Protein AF-A0A932V324-F1 (afdb_monomer_lite)

Structure (mmCIF, N/CA/C/O backbone):
data_AF-A0A932V324-F1
#
_entry.id   AF-A0A932V324-F1
#
loop_
_atom_site.group_PDB
_atom_site.id
_atom_site.type_symbol
_atom_site.label_atom_id
_atom_site.label_alt_id
_atom_site.label_comp_id
_atom_site.label_asym_id
_atom_site.label_entity_id
_atom_site.label_seq_id
_atom_site.pdbx_PDB_ins_code
_atom_site.Cartn_x
_atom_site.Cartn_y
_atom_site.Cartn_z
_atom_site.occupancy
_atom_site.B_iso_or_equiv
_atom_site.auth_seq_id
_atom_site.auth_comp_id
_atom_site.auth_asym_id
_atom_site.auth_atom_id
_atom_site.pdbx_PDB_model_num
ATOM 1 N N . MET A 1 1 ? -30.439 -2.105 16.000 1.00 49.94 1 MET A N 1
ATOM 2 C CA . MET A 1 1 ? -30.239 -2.198 14.538 1.00 49.94 1 MET A CA 1
ATOM 3 C C . MET A 1 1 ? -28.817 -2.678 14.310 1.00 49.94 1 MET A C 1
ATOM 5 O O . MET A 1 1 ? -27.917 -2.091 14.890 1.00 49.94 1 MET A O 1
ATOM 9 N N . ALA A 1 2 ? -28.607 -3.775 13.581 1.00 58.50 2 ALA A N 1
ATOM 10 C CA . ALA A 1 2 ? -27.254 -4.225 13.258 1.00 58.50 2 ALA A CA 1
ATOM 11 C C . ALA A 1 2 ? -26.617 -3.197 12.309 1.00 58.50 2 ALA A C 1
ATOM 13 O O . ALA A 1 2 ? -27.209 -2.882 11.282 1.00 58.50 2 ALA A O 1
ATOM 14 N N . GLY A 1 3 ? -25.457 -2.637 12.666 1.00 78.69 3 GLY A N 1
ATOM 15 C CA . GLY A 1 3 ? -24.780 -1.631 11.838 1.00 78.69 3 GLY A CA 1
ATOM 16 C C . GLY A 1 3 ? -24.476 -2.157 10.429 1.00 78.69 3 GLY A C 1
ATOM 17 O O . GLY A 1 3 ? -24.085 -3.317 10.281 1.00 78.69 3 GLY A O 1
ATOM 18 N N . THR A 1 4 ? -24.667 -1.317 9.418 1.00 90.38 4 THR A N 1
ATOM 19 C CA . THR A 1 4 ? -24.477 -1.633 7.993 1.00 90.38 4 THR A CA 1
ATOM 20 C C . THR A 1 4 ? -22.995 -1.794 7.647 1.00 90.38 4 THR A C 1
ATOM 22 O O . THR A 1 4 ? -22.174 -0.997 8.103 1.00 90.38 4 THR A O 1
ATOM 25 N N . LEU A 1 5 ? -22.652 -2.807 6.840 1.00 94.31 5 LEU A N 1
ATOM 26 C CA . LEU A 1 5 ? -21.307 -2.951 6.275 1.00 94.31 5 LEU A CA 1
ATOM 27 C C . LEU A 1 5 ? -21.091 -1.861 5.223 1.00 94.31 5 LEU A C 1
ATOM 29 O O . LEU A 1 5 ? -21.862 -1.749 4.271 1.00 94.31 5 LEU A O 1
ATOM 33 N N . ILE A 1 6 ? -20.044 -1.066 5.396 1.00 94.31 6 ILE A N 1
ATOM 34 C CA . ILE A 1 6 ? -19.653 0.002 4.482 1.00 94.31 6 ILE A CA 1
ATOM 35 C C . ILE A 1 6 ? -18.555 -0.539 3.575 1.00 94.31 6 ILE A C 1
ATOM 37 O O . ILE A 1 6 ? -17.606 -1.142 4.066 1.00 94.31 6 ILE A O 1
ATOM 41 N N . ARG A 1 7 ? -18.676 -0.301 2.267 1.00 94.44 7 ARG A N 1
ATOM 42 C CA . ARG A 1 7 ? -17.627 -0.547 1.273 1.00 94.44 7 ARG A CA 1
ATOM 43 C C . ARG A 1 7 ? -17.159 0.794 0.721 1.00 94.44 7 ARG A C 1
ATOM 45 O O . ARG A 1 7 ? -17.983 1.560 0.232 1.00 94.44 7 ARG A O 1
ATOM 52 N N . CYS A 1 8 ? -15.857 1.042 0.756 1.00 94.44 8 CYS A N 1
ATOM 53 C CA . CYS A 1 8 ? -15.232 2.245 0.216 1.00 94.44 8 CYS A CA 1
ATOM 54 C C . CYS A 1 8 ? -14.215 1.864 -0.860 1.00 94.44 8 CYS A C 1
ATOM 56 O O . CYS A 1 8 ? -13.370 1.003 -0.616 1.00 94.44 8 CYS A O 1
ATOM 58 N N . ASP A 1 9 ? -14.280 2.502 -2.030 1.00 92.75 9 ASP A N 1
ATOM 59 C CA . ASP A 1 9 ? -13.209 2.428 -3.031 1.00 92.75 9 ASP A CA 1
ATOM 60 C C . ASP A 1 9 ? -12.113 3.414 -2.620 1.00 92.75 9 ASP A C 1
ATOM 62 O O . ASP A 1 9 ? -12.383 4.601 -2.431 1.00 92.75 9 ASP A O 1
ATOM 66 N N . ILE A 1 10 ? -10.900 2.904 -2.424 1.00 94.12 10 ILE A N 1
ATOM 67 C CA . ILE A 1 10 ? -9.715 3.696 -2.073 1.00 94.12 10 ILE A CA 1
ATOM 68 C C . ILE A 1 10 ? -8.679 3.676 -3.197 1.00 94.12 10 ILE A C 1
ATOM 70 O O . ILE A 1 10 ? -7.513 3.996 -2.978 1.00 94.12 10 ILE A O 1
ATOM 74 N N . SER A 1 11 ? -9.083 3.294 -4.404 1.00 91.19 11 SER A N 1
ATOM 75 C CA . SER A 1 11 ? -8.242 3.384 -5.593 1.00 91.19 11 SER A CA 1
ATOM 76 C C . SER A 1 11 ? -8.154 4.836 -6.054 1.00 91.19 11 SER A C 1
ATOM 78 O O . SER A 1 11 ? -9.111 5.605 -5.933 1.00 91.19 11 SER A O 1
ATOM 80 N N . LEU A 1 12 ? -7.030 5.223 -6.646 1.00 85.62 12 LEU A N 1
ATOM 81 C CA . LEU A 1 12 ? -6.959 6.476 -7.380 1.00 85.62 12 LEU A CA 1
ATOM 82 C C . LEU A 1 12 ? -7.950 6.424 -8.553 1.00 85.62 12 LEU A C 1
ATOM 84 O O . LEU A 1 12 ? -7.903 5.483 -9.350 1.00 85.62 12 LEU A O 1
ATOM 88 N N . PRO A 1 13 ? -8.841 7.425 -8.690 1.00 71.44 13 PRO A N 1
ATOM 89 C CA . PRO A 1 13 ? -9.824 7.442 -9.767 1.00 71.44 13 PRO A CA 1
ATOM 90 C C . PRO A 1 13 ? -9.147 7.565 -11.133 1.00 71.44 13 PRO A C 1
ATOM 92 O O . PRO A 1 13 ? -9.576 6.918 -12.080 1.00 71.44 13 PRO A O 1
ATOM 95 N N . ASN A 1 14 ? -8.074 8.359 -11.208 1.00 64.12 14 ASN A N 1
ATOM 96 C CA . ASN A 1 14 ? -7.212 8.536 -12.369 1.00 64.12 14 ASN A CA 1
ATOM 97 C C . ASN A 1 14 ? -5.814 8.900 -11.849 1.00 64.12 14 ASN A C 1
ATOM 99 O O . ASN A 1 14 ? -5.660 9.968 -11.266 1.00 64.12 14 ASN A O 1
ATOM 103 N N . TYR A 1 15 ? -4.803 8.054 -12.039 1.00 51.50 15 TYR A N 1
ATOM 104 C CA . TYR A 1 15 ? -3.406 8.516 -11.932 1.00 51.50 15 TYR A CA 1
ATOM 105 C C . TYR A 1 15 ? -2.875 8.940 -13.312 1.00 51.50 15 TYR A C 1
ATOM 107 O O . TYR A 1 15 ? -2.087 9.868 -13.425 1.00 51.50 15 TYR A O 1
ATOM 115 N N . PHE A 1 16 ? -3.441 8.363 -14.378 1.00 49.69 16 PHE A N 1
ATOM 116 C CA . PHE A 1 16 ? -3.455 8.896 -15.738 1.00 49.69 16 PHE A CA 1
ATOM 117 C C . PHE A 1 16 ? -4.810 8.566 -16.373 1.00 49.69 16 PHE A C 1
ATOM 119 O O . PHE A 1 16 ? -5.283 7.435 -16.257 1.00 49.69 16 PHE A O 1
ATOM 126 N N . SER A 1 17 ? -5.443 9.521 -17.059 1.00 34.66 17 SER A N 1
ATOM 127 C CA . SER A 1 17 ? -6.593 9.212 -17.910 1.00 34.66 17 SER A CA 1
ATOM 128 C C . SER A 1 17 ? -6.095 8.565 -19.206 1.00 34.66 17 SER A C 1
ATOM 130 O O . SER A 1 17 ? -5.434 9.179 -20.052 1.00 34.66 17 SER A O 1
ATOM 132 N N . TYR A 1 18 ? -6.394 7.281 -19.362 1.00 42.72 18 TYR A N 1
ATOM 133 C CA . TYR A 1 18 ? -6.276 6.596 -20.639 1.00 42.72 18 TYR A CA 1
ATOM 134 C C . TYR A 1 18 ? -7.688 6.274 -21.115 1.00 42.72 18 TYR A C 1
ATOM 136 O O . TYR A 1 18 ? -8.459 5.656 -20.385 1.00 42.72 18 TYR A O 1
ATOM 144 N N . GLU A 1 19 ? -8.039 6.686 -22.332 1.00 34.75 19 GLU A N 1
ATOM 145 C CA . GLU A 1 19 ? -9.197 6.087 -22.994 1.00 34.75 19 GLU A CA 1
ATOM 146 C C . GLU A 1 19 ? -8.931 4.584 -23.198 1.00 34.75 19 GLU A C 1
ATOM 148 O O . GLU A 1 19 ? -7.773 4.211 -23.432 1.00 34.75 19 GLU A O 1
ATOM 153 N N . PRO A 1 20 ? -9.958 3.716 -23.103 1.00 39.91 20 PRO A N 1
ATOM 154 C CA . PRO A 1 20 ? -9.809 2.287 -23.349 1.00 39.91 20 PRO A CA 1
ATOM 155 C C . PRO A 1 20 ? -9.136 2.048 -24.702 1.00 39.91 20 PRO A C 1
ATOM 157 O O . PRO A 1 20 ? -9.656 2.442 -25.744 1.00 39.91 20 PRO A O 1
ATOM 16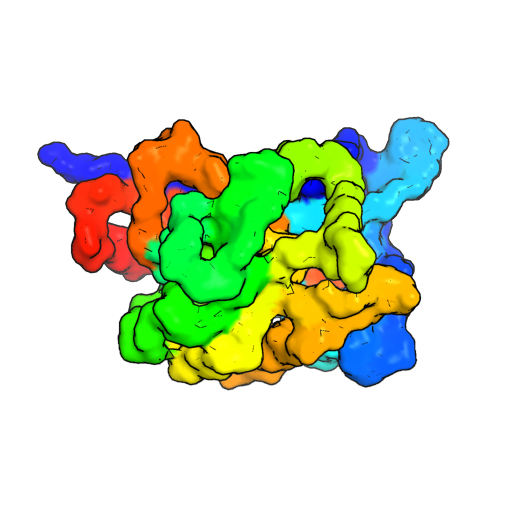0 N N . ALA A 1 21 ? -7.971 1.409 -24.690 1.00 44.28 21 ALA A N 1
ATOM 161 C CA . ALA A 1 21 ? -7.265 1.040 -25.904 1.00 44.28 21 ALA A CA 1
ATOM 162 C C . ALA A 1 21 ? -7.636 -0.408 -26.273 1.00 44.28 21 ALA A C 1
ATOM 164 O O . ALA A 1 21 ? -7.375 -1.315 -25.475 1.00 44.28 21 ALA A O 1
ATOM 165 N N . PRO A 1 22 ? -8.272 -0.662 -27.430 1.00 39.88 22 PRO A N 1
ATOM 166 C CA . PRO A 1 22 ? -8.495 -2.023 -27.899 1.00 39.88 22 PRO A CA 1
ATOM 167 C C . PRO A 1 22 ? -7.140 -2.676 -28.225 1.00 39.88 22 PRO A C 1
ATOM 169 O O . PRO A 1 22 ? -6.317 -2.084 -28.918 1.00 39.88 22 PRO A O 1
ATOM 172 N N . ALA A 1 23 ? -6.938 -3.900 -27.727 1.00 48.69 23 ALA A N 1
ATOM 173 C CA . ALA A 1 23 ? -5.690 -4.677 -27.753 1.00 48.69 23 ALA A CA 1
ATOM 174 C C . ALA A 1 23 ? -4.573 -4.149 -26.829 1.00 48.69 23 ALA A C 1
ATOM 176 O O . ALA A 1 23 ? -4.185 -2.981 -26.881 1.00 48.69 23 ALA A O 1
ATOM 177 N N . VAL A 1 24 ? -4.070 -5.048 -25.973 1.00 50.66 24 VAL A N 1
ATOM 178 C CA . VAL A 1 24 ? -3.037 -4.781 -24.968 1.00 50.66 24 VAL A CA 1
ATOM 179 C C . VAL A 1 24 ? -1.879 -5.766 -25.149 1.00 50.66 24 VAL A C 1
ATOM 181 O O . VAL A 1 24 ? -2.030 -6.945 -24.832 1.00 50.66 24 VAL A O 1
ATOM 184 N N . ASP A 1 25 ? -0.736 -5.277 -25.632 1.00 53.75 25 ASP A N 1
ATOM 185 C CA . ASP A 1 25 ? 0.513 -6.043 -25.795 1.00 53.75 25 ASP A CA 1
ATOM 186 C C . ASP A 1 25 ? 1.459 -5.815 -24.605 1.00 53.75 25 ASP A C 1
ATOM 188 O O . ASP A 1 25 ? 1.575 -4.694 -24.135 1.00 53.75 25 ASP A O 1
ATOM 192 N N . THR A 1 26 ? 2.224 -6.811 -24.146 1.00 48.53 26 THR A N 1
ATOM 193 C CA . THR A 1 26 ? 3.234 -6.617 -23.076 1.00 48.53 26 THR A CA 1
ATOM 194 C C . THR A 1 26 ? 4.661 -6.552 -23.628 1.00 48.53 26 THR A C 1
ATOM 196 O O . THR A 1 26 ? 5.072 -7.471 -24.343 1.00 48.53 26 THR A O 1
ATOM 199 N N . ARG A 1 27 ? 5.467 -5.538 -23.269 1.00 54.72 27 ARG A N 1
ATOM 200 C CA . ARG A 1 27 ? 6.909 -5.453 -23.612 1.00 54.72 27 ARG A CA 1
ATOM 201 C C . ARG A 1 27 ? 7.734 -4.838 -22.469 1.00 54.72 27 ARG A C 1
ATOM 203 O O . ARG A 1 27 ? 7.209 -4.002 -21.744 1.00 54.72 27 ARG A O 1
ATOM 210 N N . PRO A 1 28 ? 9.027 -5.177 -22.306 1.00 52.94 28 PRO A N 1
ATOM 211 C CA . PRO A 1 28 ? 9.897 -4.494 -21.342 1.00 52.94 28 PRO A CA 1
ATOM 212 C C . PRO A 1 28 ? 9.965 -2.977 -21.610 1.00 52.94 28 PRO A C 1
ATOM 214 O O . PRO A 1 28 ? 10.258 -2.569 -22.732 1.00 52.94 28 PRO A O 1
ATOM 217 N N . MET A 1 29 ? 9.699 -2.152 -20.593 1.00 56.72 29 MET A N 1
ATOM 218 C CA . MET A 1 29 ? 9.831 -0.686 -20.638 1.00 56.72 29 MET A CA 1
ATOM 219 C C . MET A 1 29 ? 11.133 -0.212 -19.995 1.00 56.72 29 MET A C 1
ATOM 221 O O . MET A 1 29 ? 11.823 0.631 -20.566 1.00 56.72 29 MET A O 1
ATOM 225 N N . ILE A 1 30 ? 11.494 -0.777 -18.839 1.00 59.94 30 ILE A N 1
ATOM 226 C CA . ILE A 1 30 ? 12.794 -0.554 -18.200 1.00 59.94 30 ILE A CA 1
ATOM 227 C C . ILE A 1 30 ? 13.501 -1.906 -18.100 1.00 59.94 30 ILE A C 1
ATOM 229 O O . ILE A 1 30 ? 13.057 -2.767 -17.335 1.00 59.94 30 ILE A O 1
ATOM 233 N N . PRO A 1 31 ? 14.565 -2.142 -18.894 1.00 58.12 31 PRO A N 1
ATOM 234 C CA . PRO A 1 31 ? 15.316 -3.383 -18.809 1.00 58.12 31 PRO A CA 1
ATOM 235 C C . PRO A 1 31 ? 16.083 -3.432 -17.487 1.00 58.12 31 PRO A C 1
ATOM 237 O O . PRO A 1 31 ? 16.657 -2.429 -17.061 1.00 58.12 31 PRO A O 1
ATOM 240 N N . ARG A 1 32 ? 16.147 -4.617 -16.873 1.00 61.97 32 ARG A N 1
ATOM 241 C CA . ARG A 1 32 ? 16.964 -4.860 -15.683 1.00 61.97 32 ARG A CA 1
ATOM 242 C C . ARG A 1 32 ? 18.435 -4.720 -16.074 1.00 61.97 32 ARG A C 1
ATOM 244 O O . ARG A 1 32 ? 18.972 -5.5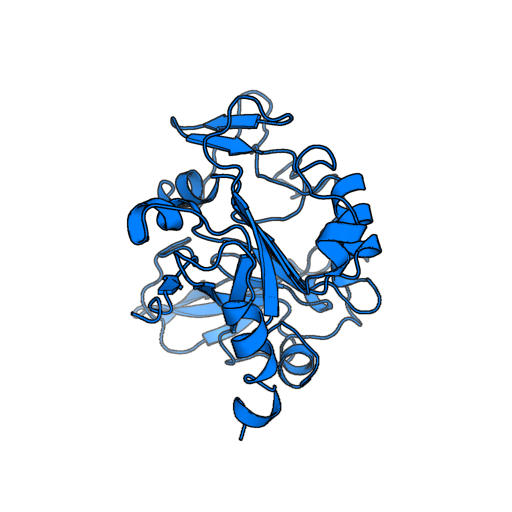64 -16.784 1.00 61.97 32 ARG A O 1
ATOM 251 N N . ARG A 1 33 ? 19.069 -3.618 -15.670 1.00 62.59 33 ARG A N 1
ATOM 252 C CA . ARG A 1 33 ? 20.484 -3.343 -15.986 1.00 62.59 33 ARG A CA 1
ATOM 253 C C . ARG A 1 33 ? 21.449 -3.918 -14.949 1.00 62.59 33 ARG A C 1
ATOM 255 O O . ARG A 1 33 ? 22.612 -4.132 -15.264 1.00 62.59 33 ARG A O 1
ATOM 262 N N . GLU A 1 34 ? 20.962 -4.176 -13.738 1.00 69.12 34 GLU A N 1
ATOM 263 C CA . GLU A 1 34 ? 21.748 -4.614 -12.581 1.00 69.12 34 GLU A CA 1
ATOM 264 C C . GLU A 1 34 ? 20.949 -5.622 -11.744 1.00 69.12 34 GLU A C 1
ATOM 266 O O . GLU A 1 34 ? 19.723 -5.679 -11.841 1.00 69.12 34 GLU A O 1
ATOM 271 N N . GLN A 1 35 ? 21.623 -6.390 -10.880 1.00 55.91 35 GLN A N 1
ATOM 272 C CA . GLN A 1 35 ? 20.995 -7.439 -10.061 1.00 55.91 35 GLN A CA 1
ATOM 273 C C . GLN A 1 35 ? 19.834 -6.916 -9.192 1.00 55.91 35 GLN A C 1
ATOM 275 O O . GLN A 1 35 ? 18.848 -7.623 -8.996 1.00 55.91 35 GLN A O 1
ATOM 280 N N . ARG A 1 36 ? 19.937 -5.664 -8.722 1.00 57.66 36 ARG A N 1
ATOM 281 C CA . ARG A 1 36 ? 18.915 -4.954 -7.929 1.00 57.66 36 ARG A CA 1
ATOM 282 C C . ARG A 1 36 ? 18.197 -3.844 -8.707 1.00 57.66 36 ARG A C 1
ATOM 284 O O . ARG A 1 36 ? 17.507 -3.024 -8.113 1.00 57.66 36 ARG A O 1
ATOM 291 N N . GLY A 1 37 ? 18.395 -3.776 -10.023 1.00 57.50 37 GLY A N 1
ATOM 292 C CA . GLY A 1 37 ? 17.773 -2.749 -10.851 1.00 57.50 37 GLY A CA 1
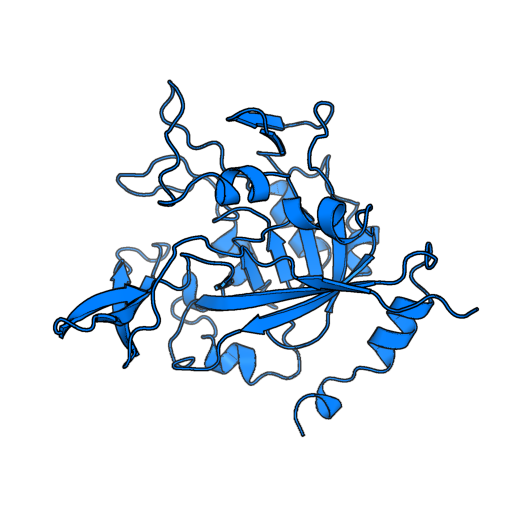ATOM 293 C C . GLY A 1 37 ? 16.266 -2.965 -10.982 1.00 57.50 37 GLY A C 1
ATOM 294 O O . GLY A 1 37 ? 15.816 -4.104 -11.117 1.00 57.50 37 GLY A O 1
ATOM 295 N N . LEU A 1 38 ? 15.515 -1.861 -10.997 1.00 57.34 38 LEU A N 1
ATOM 296 C CA . LEU A 1 38 ? 14.086 -1.847 -11.307 1.00 57.34 38 LEU A CA 1
ATOM 297 C C . LEU A 1 38 ? 13.833 -2.544 -12.652 1.00 57.34 38 LEU A C 1
ATOM 299 O O . LEU A 1 38 ? 14.497 -2.247 -13.651 1.00 57.34 38 LEU A O 1
ATOM 303 N N . PHE A 1 39 ? 12.860 -3.450 -12.677 1.00 59.62 39 PHE A N 1
ATOM 304 C CA . PHE A 1 39 ? 12.366 -4.075 -13.895 1.00 59.62 39 PHE A CA 1
ATOM 305 C C . PHE A 1 39 ? 10.891 -3.725 -14.065 1.00 59.62 39 PHE A C 1
ATOM 307 O O . PHE A 1 39 ? 10.097 -3.955 -13.161 1.00 59.62 39 PHE A O 1
ATOM 314 N N . MET A 1 40 ? 10.533 -3.164 -15.221 1.00 63.03 40 MET A N 1
ATOM 315 C CA . MET A 1 40 ? 9.139 -2.868 -15.562 1.00 63.03 40 MET A CA 1
ATOM 316 C C . MET A 1 40 ? 8.842 -3.337 -16.979 1.00 63.03 40 MET A C 1
ATOM 318 O O . MET A 1 40 ? 9.519 -2.931 -17.933 1.00 63.03 40 MET A O 1
ATOM 322 N N . ARG A 1 41 ? 7.803 -4.150 -17.135 1.00 60.97 41 ARG A N 1
ATOM 323 C CA . ARG A 1 41 ? 7.127 -4.446 -18.391 1.00 60.97 41 ARG A CA 1
ATOM 324 C C . ARG A 1 41 ? 5.942 -3.494 -18.509 1.00 60.97 41 ARG A C 1
ATOM 326 O O . ARG A 1 41 ? 5.079 -3.389 -17.650 1.00 60.97 41 ARG A O 1
ATOM 333 N N . GLY A 1 42 ? 5.912 -2.765 -19.612 1.00 58.56 42 GLY A N 1
ATOM 334 C CA . GLY A 1 42 ? 4.731 -2.014 -19.994 1.00 58.56 42 GLY A CA 1
ATOM 335 C C . GLY A 1 42 ? 3.740 -2.932 -20.665 1.00 58.56 42 GLY A C 1
ATOM 336 O O . GLY A 1 42 ? 4.109 -3.729 -21.532 1.00 58.56 42 GLY A O 1
ATOM 337 N N . GLU A 1 43 ? 2.473 -2.759 -20.335 1.00 63.78 43 GLU A N 1
ATOM 338 C CA . GLU A 1 43 ? 1.435 -3.050 -21.300 1.00 63.78 43 GLU A CA 1
ATOM 339 C C . GLU A 1 43 ? 1.410 -1.930 -22.356 1.00 63.78 43 GLU A C 1
ATOM 341 O O . GLU A 1 43 ? 1.880 -0.823 -22.116 1.00 63.78 43 GLU A O 1
ATOM 346 N N . PHE A 1 44 ? 0.908 -2.190 -23.553 1.00 64.12 44 PHE A N 1
ATOM 347 C CA . PHE A 1 44 ? 0.795 -1.223 -24.635 1.00 64.12 44 PHE A CA 1
ATOM 348 C C . PHE A 1 44 ? -0.609 -1.318 -25.197 1.00 64.12 44 PHE A C 1
ATOM 350 O O . PHE A 1 44 ? -0.974 -2.325 -25.794 1.00 64.12 44 PHE A O 1
ATOM 357 N N . GLY A 1 45 ? -1.385 -0.258 -25.013 1.00 62.56 45 GLY A N 1
ATOM 358 C CA . GLY A 1 45 ? -2.653 -0.088 -25.700 1.00 62.56 45 GLY A CA 1
ATOM 359 C C . GLY A 1 45 ? -2.441 0.422 -27.124 1.00 62.56 45 GLY A C 1
ATOM 360 O O . GLY A 1 45 ? -1.518 1.202 -27.370 1.00 62.56 45 GLY A O 1
ATOM 361 N N . THR A 1 46 ? -3.315 0.055 -28.056 1.00 64.31 46 THR A N 1
ATOM 362 C CA . THR A 1 46 ? -3.365 0.698 -29.379 1.00 64.31 46 THR A CA 1
ATOM 363 C C . THR A 1 46 ? -4.407 1.818 -29.382 1.00 64.31 46 THR A C 1
ATOM 365 O O . THR A 1 46 ? -5.577 1.594 -29.079 1.00 64.31 46 THR A O 1
ATOM 368 N N . LYS A 1 47 ? -3.997 3.053 -29.693 1.00 66.81 47 LYS A N 1
ATOM 369 C CA . LYS A 1 47 ? -4.922 4.187 -29.874 1.00 66.81 47 LYS A CA 1
ATOM 370 C C . LYS A 1 47 ? -5.798 3.985 -31.125 1.00 66.81 47 LYS A C 1
ATOM 372 O O . LYS A 1 47 ? -5.388 3.250 -32.022 1.00 66.81 47 LYS A O 1
ATOM 377 N N . PRO A 1 48 ? -6.936 4.700 -31.269 1.00 69.00 48 PRO A N 1
ATOM 378 C CA . PRO A 1 48 ? -7.752 4.653 -32.491 1.00 69.00 48 PRO A CA 1
ATOM 379 C C . PRO A 1 48 ? -6.984 4.981 -33.784 1.00 69.00 48 PRO A C 1
ATOM 381 O O . PRO A 1 48 ? -7.358 4.526 -34.857 1.00 69.00 48 PRO A O 1
ATOM 384 N N . ASP A 1 49 ? -5.893 5.746 -33.682 1.00 78.19 49 ASP A N 1
ATOM 385 C CA . ASP A 1 49 ? -5.001 6.095 -34.796 1.00 78.19 49 ASP A CA 1
ATOM 386 C C . ASP A 1 49 ? -3.904 5.045 -35.082 1.00 78.19 49 ASP A C 1
ATOM 388 O O . ASP A 1 49 ? -2.994 5.299 -35.870 1.00 78.19 49 ASP A O 1
ATOM 392 N N . GLY A 1 50 ? -3.957 3.879 -34.430 1.00 75.88 50 GLY A N 1
ATOM 393 C CA . GLY A 1 50 ? -2.999 2.784 -34.594 1.00 75.88 50 GLY A CA 1
ATOM 394 C C . GLY A 1 50 ? -1.671 2.976 -33.855 1.00 75.88 50 GLY A C 1
ATOM 395 O O . GLY A 1 50 ? -0.838 2.069 -33.858 1.00 75.88 50 GLY A O 1
ATOM 396 N N . ARG A 1 51 ? -1.435 4.120 -33.195 1.00 74.69 51 ARG A N 1
ATOM 397 C CA . ARG A 1 51 ? -0.208 4.320 -32.411 1.00 74.69 51 ARG A CA 1
ATOM 398 C C . ARG A 1 51 ? -0.261 3.516 -31.116 1.00 74.69 51 ARG A C 1
ATOM 400 O O . ARG A 1 51 ? -1.235 3.589 -30.366 1.00 74.69 51 ARG A O 1
ATOM 407 N N . MET A 1 52 ? 0.833 2.823 -30.809 1.00 68.81 52 MET A N 1
ATOM 408 C CA . MET A 1 52 ? 1.017 2.182 -29.507 1.00 68.81 52 MET A CA 1
ATOM 409 C C . MET A 1 52 ? 1.176 3.235 -28.406 1.00 68.81 52 MET A C 1
ATOM 411 O O . MET A 1 52 ? 1.825 4.269 -28.593 1.00 68.81 52 MET A O 1
ATOM 415 N N . ARG A 1 53 ? 0.609 2.957 -27.236 1.00 66.44 53 ARG A N 1
ATOM 416 C CA . ARG A 1 53 ? 0.717 3.782 -26.036 1.00 66.44 53 ARG A CA 1
ATOM 417 C C . ARG A 1 53 ? 1.061 2.894 -24.844 1.00 66.44 53 ARG A C 1
ATOM 419 O O . ARG A 1 53 ? 0.280 1.992 -24.559 1.00 66.44 53 ARG A O 1
ATOM 426 N N . PRO A 1 54 ? 2.166 3.152 -24.131 1.00 66.69 54 PRO A N 1
ATOM 427 C CA . PRO A 1 54 ? 2.476 2.409 -22.922 1.00 66.69 54 PRO A CA 1
ATOM 428 C C . PRO A 1 54 ? 1.399 2.642 -21.855 1.00 66.69 54 PRO A C 1
ATOM 430 O O . PRO A 1 54 ? 0.956 3.767 -21.619 1.00 66.69 54 PRO A O 1
ATOM 433 N N . VAL A 1 55 ? 1.004 1.549 -21.226 1.00 70.69 55 VAL A N 1
ATOM 434 C CA . VAL A 1 55 ? 0.106 1.387 -20.092 1.00 70.69 55 VAL A CA 1
ATOM 435 C C . VAL A 1 55 ? 0.951 0.654 -19.043 1.00 70.69 55 VAL A C 1
ATOM 437 O O . VAL A 1 55 ? 1.032 -0.567 -19.007 1.00 70.69 55 VAL A O 1
ATOM 440 N N . GLY A 1 56 ? 1.731 1.409 -18.271 1.00 74.44 56 GLY A N 1
ATOM 441 C CA . GLY A 1 56 ? 2.532 0.834 -17.188 1.00 74.44 56 GLY A CA 1
ATOM 442 C C . GLY A 1 56 ? 1.647 0.542 -15.980 1.00 74.44 56 GLY A C 1
ATOM 443 O O . GLY A 1 56 ? 0.921 1.439 -15.556 1.00 74.44 56 GLY A O 1
ATOM 444 N N . ALA A 1 57 ? 1.722 -0.663 -15.409 1.00 78.69 57 ALA A N 1
ATOM 445 C CA . ALA A 1 57 ? 0.957 -1.027 -14.211 1.00 78.69 57 ALA A CA 1
ATOM 446 C C . ALA A 1 57 ? 1.182 -0.032 -13.057 1.00 78.69 57 ALA A C 1
ATOM 448 O O . ALA A 1 57 ? 0.221 0.422 -12.440 1.00 78.69 57 ALA A O 1
ATOM 449 N N . HIS A 1 58 ? 2.429 0.416 -12.885 1.00 85.50 58 HIS A N 1
ATOM 450 C CA . HIS A 1 58 ? 2.858 1.383 -11.867 1.00 85.50 58 HIS A CA 1
ATOM 451 C C . HIS A 1 58 ? 2.292 2.805 -12.029 1.00 85.50 58 HIS A C 1
ATOM 453 O O . HIS A 1 58 ? 2.553 3.695 -11.225 1.00 85.50 58 HIS A O 1
ATOM 459 N N . ASN A 1 59 ? 1.494 3.035 -13.075 1.00 79.19 59 ASN A N 1
ATOM 460 C CA . ASN A 1 59 ? 0.843 4.308 -13.354 1.00 79.19 59 ASN A CA 1
ATOM 461 C C . ASN A 1 59 ? -0.612 4.356 -12.855 1.00 79.19 59 ASN A C 1
ATOM 463 O O . ASN A 1 59 ? -1.391 5.157 -13.369 1.00 79.19 59 ASN A O 1
ATOM 467 N N . THR A 1 60 ? -1.032 3.503 -11.923 1.00 84.69 60 THR A N 1
ATOM 468 C CA . THR A 1 60 ? -2.340 3.597 -11.243 1.00 84.69 60 THR A CA 1
ATOM 469 C C . THR A 1 60 ? -2.242 3.047 -9.825 1.00 84.69 60 THR A C 1
ATOM 471 O O . THR A 1 60 ? -1.158 2.696 -9.376 1.00 84.69 60 THR A O 1
ATOM 474 N N . THR A 1 61 ? -3.375 2.890 -9.133 1.00 92.12 61 THR A N 1
ATOM 475 C CA . THR A 1 61 ? -3.443 1.893 -8.060 1.00 92.12 61 THR A CA 1
ATOM 476 C C . THR A 1 61 ? -3.022 0.539 -8.614 1.00 92.12 61 THR A C 1
ATOM 478 O O . THR A 1 61 ? -3.582 0.091 -9.622 1.00 92.12 61 THR A O 1
ATOM 481 N N . HIS A 1 62 ? -2.021 -0.086 -8.012 1.00 94.19 62 HIS A N 1
ATOM 482 C CA . HIS A 1 62 ? -1.448 -1.320 -8.531 1.00 94.19 62 HIS A CA 1
ATOM 483 C C . HIS A 1 62 ? -0.901 -2.201 -7.415 1.00 94.19 62 HIS A C 1
ATOM 485 O O . HIS A 1 62 ? -0.705 -1.736 -6.298 1.00 94.19 62 HIS A O 1
ATOM 491 N N . LEU A 1 63 ? -0.733 -3.483 -7.728 1.00 96.00 63 LEU A N 1
ATOM 492 C CA . LEU A 1 63 ? -0.168 -4.499 -6.849 1.00 96.00 63 LEU A CA 1
ATOM 493 C C . LEU A 1 63 ? 1.181 -4.932 -7.415 1.00 96.00 63 LEU A C 1
ATOM 495 O O . LEU A 1 63 ? 1.211 -5.442 -8.537 1.00 96.00 63 LEU A O 1
ATOM 499 N N . ASP A 1 64 ? 2.237 -4.798 -6.626 1.00 96.25 64 ASP A N 1
ATOM 500 C CA . ASP A 1 64 ? 3.566 -5.318 -6.922 1.00 96.25 64 ASP A CA 1
ATOM 501 C C . ASP A 1 64 ? 3.760 -6.703 -6.322 1.00 96.25 64 ASP A C 1
ATOM 503 O O . ASP A 1 64 ? 3.337 -7.004 -5.197 1.00 96.25 64 ASP A O 1
ATOM 507 N N . VAL A 1 65 ? 4.448 -7.549 -7.083 1.00 96.06 65 VAL A N 1
ATOM 508 C CA . VAL A 1 65 ? 4.764 -8.929 -6.704 1.00 96.06 65 VAL A CA 1
ATOM 509 C C . VAL A 1 65 ? 6.273 -9.164 -6.716 1.00 96.06 65 VAL A C 1
ATOM 511 O O . VAL A 1 65 ? 7.013 -8.357 -7.277 1.00 96.06 65 VAL A O 1
ATOM 514 N N . PRO A 1 66 ? 6.778 -10.262 -6.118 1.00 96.12 66 PRO A N 1
ATOM 515 C CA . PRO A 1 66 ? 8.216 -10.491 -6.003 1.00 96.12 66 PRO A CA 1
ATOM 516 C C . PRO A 1 66 ? 9.011 -10.369 -7.302 1.00 96.12 66 PRO A C 1
ATOM 518 O O . PRO A 1 66 ? 10.130 -9.851 -7.277 1.00 96.12 66 PRO A O 1
ATOM 521 N N . PHE A 1 67 ? 8.426 -10.764 -8.436 1.00 93.25 67 PHE A N 1
ATOM 522 C CA . PHE A 1 67 ? 9.053 -10.632 -9.752 1.00 93.25 67 PHE A CA 1
ATOM 523 C C . PHE A 1 67 ? 9.469 -9.188 -10.118 1.00 93.25 67 PHE A C 1
ATOM 525 O O . PHE A 1 67 ? 10.409 -8.992 -10.892 1.00 93.25 67 PHE A O 1
ATOM 532 N N . HIS A 1 68 ? 8.851 -8.173 -9.501 1.00 88.06 68 HIS A N 1
ATOM 533 C CA . HIS A 1 68 ? 9.177 -6.751 -9.680 1.00 88.06 68 HIS A CA 1
ATOM 534 C C . HIS A 1 68 ? 10.641 -6.422 -9.407 1.00 88.06 68 HIS A C 1
ATOM 536 O O . HIS A 1 68 ? 11.291 -5.742 -10.203 1.00 88.06 68 HIS A O 1
ATOM 542 N N . PHE A 1 69 ? 11.207 -7.005 -8.351 1.00 84.25 69 PHE A N 1
ATOM 543 C CA . PHE A 1 69 ? 12.600 -6.774 -7.967 1.00 84.25 69 PHE A CA 1
ATOM 544 C C . PHE A 1 69 ? 13.451 -8.038 -7.946 1.00 84.25 69 PHE A C 1
ATOM 546 O O . PHE A 1 69 ? 14.677 -7.943 -8.003 1.00 84.25 69 PHE A O 1
ATOM 553 N N . LEU A 1 70 ? 12.852 -9.227 -7.978 1.00 88.38 70 LEU A N 1
ATOM 554 C CA . LEU A 1 70 ? 13.564 -10.500 -7.921 1.00 88.38 70 LEU A CA 1
ATOM 555 C C . LEU A 1 70 ? 13.275 -11.312 -9.176 1.00 88.38 70 LEU A C 1
ATOM 557 O O . LEU A 1 70 ? 12.159 -11.762 -9.371 1.00 88.38 70 LEU A O 1
ATOM 561 N N . GLU A 1 71 ? 14.282 -11.554 -10.013 1.00 87.44 71 GLU A N 1
ATOM 562 C CA . GLU A 1 71 ? 14.106 -12.312 -11.265 1.00 87.44 71 GLU A CA 1
ATOM 563 C C . GLU A 1 71 ? 13.534 -13.724 -11.042 1.00 87.44 71 GLU A C 1
ATOM 565 O O . GLU A 1 71 ? 12.783 -14.229 -11.866 1.00 87.44 71 GLU A O 1
ATOM 570 N N . GLN A 1 72 ? 13.856 -14.345 -9.906 1.00 91.94 72 GLN A N 1
ATOM 571 C CA . GLN A 1 72 ? 13.326 -15.653 -9.499 1.00 91.94 72 GLN A CA 1
ATOM 572 C C . GLN A 1 72 ? 12.087 -15.540 -8.591 1.00 91.94 72 GLN A C 1
ATOM 574 O O . GLN A 1 72 ? 11.622 -16.534 -8.036 1.00 91.94 72 GLN A O 1
ATOM 579 N N . GLY A 1 73 ? 11.600 -14.319 -8.365 1.00 94.19 73 GLY A N 1
ATOM 580 C CA . GLY A 1 73 ? 10.416 -14.046 -7.566 1.00 94.19 73 GLY A CA 1
ATOM 581 C C . GLY A 1 73 ? 9.144 -14.479 -8.286 1.00 94.19 73 GLY A C 1
ATOM 582 O O . GLY A 1 73 ? 9.097 -14.524 -9.512 1.00 94.19 73 GLY A O 1
ATOM 583 N N . ALA A 1 74 ? 8.104 -14.774 -7.505 1.00 95.12 74 ALA A N 1
ATOM 584 C CA . ALA A 1 74 ? 6.802 -15.114 -8.051 1.00 95.12 74 ALA A CA 1
ATOM 585 C C . ALA A 1 74 ? 6.228 -13.964 -8.895 1.00 95.12 74 ALA A C 1
ATOM 587 O O . ALA A 1 74 ? 6.179 -12.819 -8.429 1.00 95.12 74 ALA A O 1
ATOM 588 N N . ASP A 1 75 ? 5.790 -14.279 -10.112 1.00 94.25 75 ASP A N 1
ATOM 589 C CA . ASP A 1 75 ? 5.054 -13.354 -10.975 1.00 94.25 75 ASP A CA 1
ATOM 590 C C . ASP A 1 75 ? 3.576 -13.253 -10.568 1.00 94.25 75 ASP A C 1
ATOM 592 O O . ASP A 1 75 ? 3.098 -13.937 -9.656 1.00 94.25 75 ASP A O 1
ATOM 596 N N . MET A 1 76 ? 2.827 -12.383 -11.243 1.00 91.88 76 MET A N 1
ATOM 597 C CA . MET A 1 76 ? 1.429 -12.143 -10.907 1.00 91.88 76 MET A CA 1
ATOM 598 C C . MET A 1 76 ? 0.562 -13.397 -11.095 1.00 91.88 76 MET A C 1
ATOM 600 O O . MET A 1 76 ? -0.300 -13.667 -10.264 1.00 91.88 76 MET A O 1
ATOM 604 N N . ALA A 1 77 ? 0.795 -14.216 -12.125 1.00 90.50 77 ALA A N 1
ATOM 605 C CA . ALA A 1 77 ? 0.058 -15.469 -12.295 1.00 90.50 77 ALA A CA 1
ATOM 606 C C . ALA A 1 77 ? 0.312 -16.438 -11.130 1.00 90.50 77 ALA A C 1
ATOM 608 O O . ALA A 1 77 ? -0.624 -17.040 -10.608 1.00 90.50 77 ALA A O 1
ATOM 609 N N . GLN A 1 78 ? 1.560 -16.574 -10.688 1.00 94.31 78 GLN A N 1
ATOM 610 C CA . GLN A 1 78 ? 1.924 -17.419 -9.554 1.00 94.31 78 GLN A CA 1
ATOM 611 C C . GLN A 1 78 ? 1.363 -16.887 -8.236 1.00 94.31 78 GLN A C 1
ATOM 613 O O . GLN A 1 78 ? 0.936 -17.683 -7.402 1.00 94.31 78 GLN A O 1
ATOM 618 N N . VAL A 1 79 ? 1.331 -15.566 -8.042 1.00 94.06 79 VAL A N 1
ATOM 619 C CA . VAL A 1 79 ? 0.711 -14.951 -6.863 1.00 94.06 79 VAL A CA 1
ATOM 620 C C . VAL A 1 79 ? -0.799 -15.192 -6.860 1.00 94.06 79 VAL A C 1
ATOM 622 O O . VAL A 1 79 ? -1.308 -15.705 -5.874 1.00 94.06 79 VAL A O 1
ATOM 625 N N . LEU A 1 80 ? -1.509 -14.909 -7.954 1.00 89.06 80 LEU A N 1
ATOM 626 C CA . LEU A 1 80 ? -2.978 -15.002 -8.023 1.00 89.06 80 LEU A CA 1
ATOM 627 C C . LEU A 1 80 ? -3.536 -16.428 -8.100 1.00 89.06 80 LEU A C 1
ATOM 629 O O . LEU A 1 80 ? -4.736 -16.626 -7.941 1.00 89.06 80 LEU A O 1
ATOM 633 N N . ASN A 1 81 ? -2.695 -17.424 -8.372 1.00 87.25 81 ASN A N 1
ATOM 634 C CA . ASN A 1 81 ? -3.096 -18.833 -8.354 1.00 87.25 81 ASN A CA 1
ATOM 635 C C . ASN A 1 81 ? -2.912 -19.485 -6.972 1.00 87.25 81 ASN A C 1
ATOM 637 O O . ASN A 1 81 ? -3.145 -20.684 -6.815 1.00 87.25 81 ASN A O 1
ATOM 641 N N . ARG A 1 82 ? -2.473 -18.725 -5.962 1.00 86.81 82 ARG A N 1
ATOM 642 C CA . ARG A 1 82 ? -2.246 -19.220 -4.604 1.00 86.81 82 ARG A CA 1
ATOM 643 C C . ARG A 1 82 ? -3.379 -18.818 -3.670 1.00 86.81 82 ARG A C 1
ATOM 645 O O . ARG A 1 82 ? -3.538 -17.649 -3.360 1.00 86.81 82 ARG A O 1
ATOM 652 N N . ALA A 1 83 ? -4.081 -19.791 -3.097 1.00 82.25 83 ALA A N 1
ATOM 653 C CA . ALA A 1 83 ? -5.153 -19.514 -2.135 1.00 82.25 83 ALA A CA 1
ATOM 654 C C . ALA A 1 83 ? -4.681 -18.782 -0.857 1.00 82.25 83 ALA A C 1
ATOM 656 O O . ALA A 1 83 ? -5.485 -18.166 -0.159 1.00 82.25 83 ALA A O 1
ATOM 657 N N . ASP A 1 84 ? -3.385 -18.857 -0.528 1.00 83.56 84 ASP A N 1
ATOM 658 C CA . ASP A 1 84 ? -2.813 -18.257 0.679 1.00 83.56 84 ASP A CA 1
ATOM 659 C C . ASP A 1 84 ? -2.345 -16.803 0.498 1.00 83.56 84 ASP A C 1
ATOM 661 O O . ASP A 1 84 ? -1.957 -16.172 1.484 1.00 83.56 84 ASP A O 1
ATOM 665 N N . THR A 1 85 ? -2.370 -16.253 -0.722 1.00 89.31 85 THR A N 1
ATOM 666 C CA . THR A 1 85 ? -1.919 -14.876 -0.964 1.00 89.31 85 THR A CA 1
ATOM 667 C C . THR A 1 85 ? -2.972 -13.845 -0.541 1.00 89.31 85 THR A C 1
ATOM 669 O O . THR A 1 85 ? -4.156 -14.104 -0.726 1.00 89.31 85 THR A O 1
ATOM 672 N N . PRO A 1 86 ? -2.596 -12.659 -0.024 1.00 91.31 86 PRO A N 1
ATOM 673 C CA . PRO A 1 86 ? -3.526 -11.536 0.134 1.00 91.31 86 PRO A CA 1
ATOM 674 C C . PRO A 1 86 ? -3.789 -10.769 -1.176 1.00 91.31 86 PRO A C 1
ATOM 676 O O . PRO A 1 86 ? -4.543 -9.802 -1.172 1.00 91.31 86 PRO A O 1
ATOM 679 N N . GLY A 1 87 ? -3.157 -11.156 -2.293 1.00 88.50 87 GLY A N 1
ATOM 680 C CA . GLY A 1 87 ? -3.217 -10.413 -3.559 1.00 88.50 87 GLY A CA 1
ATOM 681 C C . GLY A 1 87 ? -4.601 -10.349 -4.218 1.00 88.50 87 GLY A C 1
ATOM 682 O O . GLY A 1 87 ? -4.832 -9.469 -5.045 1.00 88.50 87 GLY A O 1
ATOM 683 N N . ASP A 1 88 ? -5.517 -11.254 -3.868 1.00 85.19 88 ASP A N 1
ATOM 684 C CA . ASP A 1 88 ? -6.851 -11.332 -4.472 1.00 85.19 88 ASP A CA 1
ATOM 685 C C . ASP A 1 88 ? -7.956 -11.840 -3.529 1.00 85.19 88 ASP A C 1
ATOM 687 O O . ASP A 1 88 ? -9.065 -12.147 -3.972 1.00 85.19 88 ASP A O 1
ATOM 691 N N . ARG A 1 89 ? -7.704 -11.891 -2.218 1.00 90.19 89 ARG A N 1
ATOM 692 C CA . ARG A 1 89 ? -8.729 -12.201 -1.210 1.00 90.19 89 ARG A CA 1
ATOM 693 C C . ARG A 1 89 ? -8.893 -11.067 -0.214 1.00 90.19 89 ARG A C 1
ATOM 695 O O . ARG A 1 89 ? -8.148 -10.091 -0.219 1.00 90.19 89 ARG A O 1
ATOM 702 N N . PHE A 1 90 ? -9.884 -11.215 0.656 1.00 93.62 90 PHE A N 1
ATOM 703 C CA . PHE A 1 90 ? -10.012 -10.333 1.803 1.00 93.62 90 PHE A CA 1
ATOM 704 C C . PHE A 1 90 ? -8.882 -10.607 2.792 1.00 93.62 90 PHE A C 1
ATOM 706 O O . PHE A 1 90 ? -8.614 -11.762 3.137 1.00 93.62 90 PHE A O 1
ATOM 713 N N . SER A 1 91 ? -8.247 -9.540 3.258 1.00 95.31 91 SER A N 1
ATOM 714 C CA . SER A 1 91 ? -7.279 -9.581 4.343 1.00 95.31 91 SER A CA 1
ATOM 715 C C . SER A 1 91 ? -7.716 -8.647 5.460 1.00 95.31 91 SER A C 1
ATOM 717 O O . SER A 1 91 ? -8.220 -7.542 5.228 1.00 95.31 91 SER A O 1
ATOM 719 N N . LEU A 1 92 ? -7.536 -9.086 6.704 1.00 97.06 92 LEU A N 1
ATOM 720 C CA . LEU A 1 92 ? -7.746 -8.208 7.843 1.00 97.06 92 LEU A CA 1
ATOM 721 C C . LEU A 1 92 ? -6.628 -7.165 7.890 1.00 97.06 92 LEU A C 1
ATOM 723 O O . LEU A 1 92 ? -5.448 -7.509 8.005 1.00 97.06 92 LEU A O 1
ATOM 727 N N . ALA A 1 93 ? -7.006 -5.893 7.816 1.00 97.88 93 ALA A N 1
ATOM 728 C CA . ALA A 1 93 ? -6.084 -4.787 7.653 1.00 97.88 93 ALA A CA 1
ATOM 729 C C . ALA A 1 93 ? -6.115 -3.820 8.836 1.00 97.88 93 ALA A C 1
ATOM 731 O O . ALA A 1 93 ? -7.181 -3.386 9.284 1.00 97.88 93 ALA A O 1
ATOM 732 N N . ARG A 1 94 ? -4.924 -3.415 9.286 1.00 98.12 94 ARG A N 1
ATOM 733 C CA . ARG A 1 94 ? -4.759 -2.228 10.121 1.00 98.12 94 ARG A CA 1
ATOM 734 C C . ARG A 1 94 ? -4.747 -1.005 9.218 1.00 98.12 94 ARG A C 1
ATOM 736 O O . ARG A 1 94 ? -3.944 -0.945 8.292 1.00 98.12 94 ARG A O 1
ATOM 743 N N . VAL A 1 95 ? -5.586 -0.018 9.511 1.00 97.44 95 VAL A N 1
ATOM 744 C CA . VAL A 1 95 ? -5.633 1.237 8.754 1.00 97.44 95 VAL A CA 1
ATOM 745 C C . VAL A 1 95 ? -5.006 2.351 9.591 1.00 97.44 95 VAL A C 1
ATOM 747 O O . VAL A 1 95 ? -5.417 2.612 10.725 1.00 97.44 95 VAL A O 1
ATOM 750 N N . LEU A 1 96 ? -3.983 2.997 9.036 1.00 97.06 96 LEU A N 1
ATOM 751 C CA . LEU A 1 96 ? -3.319 4.159 9.614 1.00 97.06 96 LEU A CA 1
ATOM 752 C C . LEU A 1 96 ? -3.695 5.403 8.826 1.00 97.06 96 LEU A C 1
ATOM 754 O O . LEU A 1 96 ? -3.240 5.607 7.704 1.00 97.06 96 LEU A O 1
ATOM 758 N N . TRP A 1 97 ? -4.517 6.240 9.444 1.00 95.62 97 TRP A N 1
ATOM 759 C CA . TRP A 1 97 ? -4.866 7.554 8.927 1.00 95.62 97 TRP A CA 1
ATOM 760 C C . TRP A 1 97 ? -3.903 8.602 9.487 1.00 95.62 97 TRP A C 1
ATOM 762 O O . TRP A 1 97 ? -3.959 8.940 10.672 1.00 95.62 97 TRP A O 1
ATOM 772 N N . LEU A 1 98 ? -2.997 9.084 8.638 1.00 95.69 98 LEU A N 1
ATOM 773 C CA . LEU A 1 98 ? -1.988 10.094 8.977 1.00 95.69 98 LEU A CA 1
ATOM 774 C C . LEU A 1 98 ? -2.251 11.438 8.273 1.00 95.69 98 LEU A C 1
ATOM 776 O O . LEU A 1 98 ? -1.581 12.426 8.568 1.00 95.69 98 LEU A O 1
ATOM 780 N N . ALA A 1 99 ? -3.220 11.478 7.356 1.00 93.56 99 ALA A N 1
ATOM 781 C CA . ALA A 1 99 ? -3.564 12.659 6.574 1.00 93.56 99 ALA A CA 1
ATOM 782 C C . ALA A 1 99 ? -3.923 13.866 7.454 1.00 93.56 99 ALA A C 1
ATOM 784 O O . ALA A 1 99 ? -4.701 13.747 8.402 1.00 93.56 99 ALA A O 1
ATOM 785 N N . GLY A 1 100 ? -3.376 15.039 7.114 1.00 91.19 100 GLY A N 1
ATOM 786 C CA . GLY A 1 100 ? -3.721 16.304 7.769 1.00 91.19 100 GLY A CA 1
ATOM 787 C C . GLY A 1 100 ? -3.238 16.445 9.217 1.00 91.19 100 GLY A C 1
ATOM 788 O O . GLY A 1 100 ? -3.772 17.283 9.939 1.00 91.19 100 GLY A O 1
ATOM 789 N N . ARG A 1 101 ? -2.253 15.648 9.649 1.00 93.31 101 ARG A N 1
ATOM 790 C CA . ARG A 1 101 ? -1.717 15.658 11.020 1.00 93.31 101 ARG A CA 1
ATOM 791 C C . ARG A 1 101 ? -0.342 16.343 11.094 1.00 93.31 101 ARG A C 1
ATOM 793 O O . ARG A 1 101 ? 0.674 15.656 10.980 1.00 93.31 101 ARG A O 1
ATOM 800 N N . PRO A 1 102 ? -0.275 17.682 11.241 1.00 94.44 102 PRO A N 1
ATOM 801 C CA . PRO A 1 102 ? 0.982 18.438 11.217 1.00 94.44 102 PRO A CA 1
ATOM 802 C C . PRO A 1 102 ? 1.905 18.159 12.409 1.00 94.44 102 PRO A C 1
ATOM 804 O O . PRO A 1 102 ? 3.075 18.524 12.375 1.00 94.44 102 PRO A O 1
ATOM 807 N N . GLU A 1 103 ? 1.389 17.545 13.471 1.00 96.00 103 GLU A N 1
ATOM 808 C CA . GLU A 1 103 ? 2.140 17.198 14.674 1.00 96.00 103 GLU A CA 1
ATOM 809 C C . GLU A 1 103 ? 2.982 15.923 14.534 1.00 96.00 103 GLU A C 1
ATOM 811 O O . GLU A 1 103 ? 3.790 15.627 15.415 1.00 96.00 103 GLU A O 1
ATOM 816 N N . LEU A 1 104 ? 2.776 15.140 13.470 1.00 95.50 104 LEU A N 1
ATOM 817 C CA . LEU A 1 104 ? 3.527 13.909 13.251 1.00 95.50 104 LEU A CA 1
ATOM 818 C C . LEU A 1 104 ? 4.970 14.209 12.806 1.00 95.50 104 LEU A C 1
ATOM 820 O O . LEU A 1 104 ? 5.224 15.200 12.119 1.00 95.50 104 LEU A O 1
ATOM 824 N N . PRO A 1 105 ? 5.938 13.345 13.155 1.00 93.81 105 PRO A N 1
ATOM 825 C CA . PRO A 1 105 ? 7.281 13.447 12.603 1.00 93.81 105 PRO A CA 1
ATOM 826 C C . PRO A 1 105 ? 7.271 13.179 11.091 1.00 93.81 105 PRO A C 1
ATOM 828 O O . PRO A 1 105 ? 6.443 12.422 10.584 1.00 93.81 105 PRO A O 1
ATOM 831 N N . GLY A 1 106 ? 8.216 13.792 10.371 1.00 90.31 106 GLY A N 1
ATOM 832 C CA . GLY A 1 106 ? 8.395 13.543 8.937 1.00 90.31 106 GLY A CA 1
ATOM 833 C C . GLY A 1 106 ? 7.240 14.037 8.066 1.00 90.31 106 GLY A C 1
ATOM 834 O O . GLY A 1 106 ? 6.956 13.429 7.041 1.00 90.31 106 GLY A O 1
ATOM 835 N N . VAL A 1 107 ? 6.539 15.091 8.486 1.00 95.56 107 VAL A N 1
ATOM 836 C CA . VAL A 1 107 ? 5.444 15.699 7.721 1.00 95.56 107 VAL A CA 1
ATOM 837 C C . VAL A 1 107 ? 5.975 16.701 6.701 1.00 95.56 107 VAL A C 1
ATOM 839 O O . VAL A 1 107 ? 6.877 17.485 6.993 1.00 95.56 107 VAL A O 1
ATOM 842 N N . TYR A 1 108 ? 5.349 16.719 5.528 1.00 94.12 108 TYR A N 1
ATOM 843 C CA . TYR A 1 108 ? 5.584 17.694 4.472 1.00 94.12 108 TYR A CA 1
ATOM 844 C C . TYR A 1 108 ? 4.265 18.352 4.051 1.00 94.12 108 TYR A C 1
ATOM 846 O O . TYR A 1 108 ? 3.183 17.783 4.219 1.00 94.12 108 TYR A O 1
ATOM 854 N N . THR A 1 109 ? 4.333 19.577 3.526 1.00 93.25 109 THR A N 1
ATOM 855 C CA . THR A 1 109 ? 3.161 20.273 2.978 1.00 93.25 109 THR A CA 1
ATOM 856 C C . THR A 1 109 ? 3.429 20.731 1.556 1.00 93.25 109 THR A C 1
ATOM 858 O O . THR A 1 109 ? 4.377 21.468 1.302 1.00 93.25 109 THR A O 1
ATOM 861 N N . ARG A 1 110 ? 2.546 20.333 0.639 1.00 88.88 110 ARG A N 1
ATOM 862 C CA . ARG A 1 110 ? 2.624 20.652 -0.787 1.00 88.88 110 ARG A CA 1
ATOM 863 C C . ARG A 1 110 ? 1.247 20.996 -1.328 1.00 88.88 110 ARG A C 1
ATOM 865 O O . ARG A 1 110 ? 0.291 20.281 -1.051 1.00 88.88 110 ARG A O 1
ATOM 872 N N . ASP A 1 111 ? 1.133 22.076 -2.098 1.00 87.38 111 ASP A N 1
ATOM 873 C CA . ASP A 1 111 ? -0.121 22.472 -2.763 1.00 87.38 111 ASP A CA 1
ATOM 874 C C . ASP A 1 111 ? -1.332 22.526 -1.800 1.00 87.38 111 ASP A C 1
ATOM 876 O O . ASP A 1 111 ? -2.456 22.111 -2.119 1.00 87.38 111 ASP A O 1
ATOM 880 N N . GLY A 1 112 ? -1.069 23.002 -0.574 1.00 89.81 112 GLY A N 1
ATOM 881 C CA . GLY A 1 112 ? -2.041 23.096 0.519 1.00 89.81 112 GLY A CA 1
ATOM 882 C C . GLY A 1 112 ? -2.447 21.758 1.147 1.00 89.81 112 GLY A C 1
ATOM 883 O O . GLY A 1 112 ? -3.436 21.713 1.870 1.00 89.81 112 GLY A O 1
ATOM 884 N N . VAL A 1 113 ? -1.732 20.668 0.860 1.00 91.12 113 VAL A N 1
ATOM 885 C CA . VAL A 1 113 ? -1.963 19.331 1.421 1.00 91.12 113 VAL A CA 1
ATOM 886 C C . VAL A 1 113 ? -0.816 18.974 2.355 1.00 91.12 113 VAL A C 1
ATOM 888 O O . VAL A 1 113 ? 0.336 18.926 1.930 1.00 91.12 113 VAL A O 1
ATOM 891 N N . THR A 1 114 ? -1.142 18.693 3.613 1.00 94.31 114 THR A N 1
ATOM 892 C CA . THR A 1 114 ? -0.197 18.199 4.620 1.00 94.31 114 THR A CA 1
ATOM 893 C C . THR A 1 114 ? -0.280 16.677 4.706 1.00 94.31 114 THR A C 1
ATOM 895 O O . THR A 1 114 ? -1.365 16.128 4.922 1.00 94.31 114 THR A O 1
ATOM 898 N N . TYR A 1 115 ? 0.857 16.001 4.548 1.00 95.25 115 TYR A N 1
ATOM 899 C CA . TYR A 1 115 ? 0.955 14.541 4.561 1.00 95.25 115 TYR A CA 1
ATOM 900 C C . TYR A 1 115 ? 2.222 14.056 5.272 1.00 95.25 115 TYR A C 1
ATOM 902 O O . TYR A 1 115 ? 3.205 14.785 5.389 1.00 95.25 115 TYR A O 1
ATOM 910 N N . CYS A 1 116 ? 2.200 12.814 5.754 1.00 96.56 116 CYS A N 1
ATOM 911 C CA . CYS A 1 116 ? 3.373 12.166 6.344 1.00 96.56 116 CYS A CA 1
ATOM 912 C C . CYS A 1 116 ? 4.282 11.627 5.227 1.00 96.56 116 CYS A C 1
ATOM 914 O O . CYS A 1 116 ? 3.906 10.683 4.539 1.00 96.56 116 CYS A O 1
ATOM 916 N N . GLU A 1 117 ? 5.446 12.245 5.027 1.00 95.62 117 GLU A N 1
ATOM 917 C CA . GLU A 1 117 ? 6.451 11.832 4.042 1.00 95.62 117 GLU A CA 1
ATOM 918 C C . GLU A 1 117 ? 7.260 10.631 4.560 1.00 95.62 117 GLU A C 1
ATOM 920 O O . GLU A 1 117 ? 7.340 9.596 3.907 1.00 95.62 117 GLU A O 1
ATOM 925 N N . ALA A 1 118 ? 7.833 10.728 5.760 1.00 96.00 118 ALA A N 1
ATOM 926 C CA . ALA A 1 118 ? 8.665 9.663 6.317 1.00 96.00 118 ALA A CA 1
ATOM 927 C C . ALA A 1 118 ? 7.875 8.805 7.313 1.00 96.00 118 ALA A C 1
ATOM 929 O O . ALA A 1 118 ? 7.743 9.150 8.489 1.00 96.00 118 ALA A O 1
ATOM 930 N N . ILE A 1 119 ? 7.387 7.648 6.863 1.00 97.75 119 ILE A N 1
ATOM 931 C CA . ILE A 1 119 ? 6.637 6.712 7.706 1.00 97.75 119 ILE A CA 1
ATOM 932 C C . ILE A 1 119 ? 7.642 5.929 8.551 1.00 97.75 119 ILE A C 1
ATOM 934 O O . ILE A 1 119 ? 8.206 4.926 8.109 1.00 97.75 119 ILE A O 1
ATOM 938 N N . SER A 1 120 ? 7.905 6.429 9.760 1.00 97.44 120 SER A N 1
ATOM 939 C CA . SER A 1 120 ? 8.814 5.823 10.734 1.00 97.44 120 SER A CA 1
ATOM 940 C C . SER A 1 120 ? 8.085 4.914 11.727 1.00 97.44 120 SER A C 1
ATOM 942 O O . SER A 1 120 ? 6.859 4.820 11.778 1.00 97.44 120 SER A O 1
ATOM 944 N N . THR A 1 121 ? 8.852 4.272 12.601 1.00 97.69 121 THR A N 1
ATOM 945 C CA . THR A 1 121 ? 8.321 3.533 13.747 1.00 97.69 121 THR A CA 1
ATOM 946 C C . THR A 1 121 ? 7.546 4.383 14.756 1.00 97.69 121 THR A C 1
ATOM 948 O O . THR A 1 121 ? 6.838 3.812 15.581 1.00 97.69 121 THR A O 1
ATOM 951 N N . ASP A 1 122 ? 7.658 5.709 14.717 1.00 97.56 122 ASP A N 1
ATOM 952 C CA . ASP A 1 122 ? 6.960 6.597 15.657 1.00 97.56 122 ASP A CA 1
ATOM 953 C C . ASP A 1 122 ? 5.477 6.749 15.305 1.00 97.56 122 ASP A C 1
ATOM 955 O O . ASP A 1 122 ? 4.649 7.008 16.177 1.00 97.56 122 ASP A O 1
ATOM 959 N N . VAL A 1 123 ? 5.133 6.557 14.027 1.00 97.19 123 VAL A N 1
ATOM 960 C CA . VAL A 1 123 ? 3.752 6.639 13.524 1.00 97.19 123 VAL A CA 1
ATOM 961 C C . VAL A 1 123 ? 3.116 5.265 13.300 1.00 97.19 123 VAL A C 1
ATOM 963 O O . VAL A 1 123 ? 1.900 5.164 13.131 1.00 97.19 123 VAL A O 1
ATOM 966 N N . LEU A 1 124 ? 3.916 4.193 13.320 1.00 98.00 124 LEU A N 1
ATOM 967 C CA . LEU A 1 124 ? 3.422 2.821 13.238 1.00 98.00 124 LEU A CA 1
ATOM 968 C C . LEU A 1 124 ? 3.044 2.271 14.626 1.00 98.00 124 LEU A C 1
ATOM 970 O O . LEU A 1 124 ? 3.788 2.482 15.587 1.00 98.00 124 LEU A O 1
ATOM 974 N N . PRO A 1 125 ? 1.967 1.466 14.742 1.00 98.06 125 PRO A N 1
ATOM 975 C CA . PRO A 1 125 ? 1.703 0.668 15.939 1.00 98.06 125 PRO A CA 1
ATOM 976 C C . PRO A 1 125 ? 2.876 -0.259 16.287 1.00 98.06 125 PRO A C 1
ATOM 978 O O . PRO A 1 125 ? 3.776 -0.471 15.473 1.00 98.06 125 PRO A O 1
ATOM 981 N N . SER A 1 126 ? 2.875 -0.830 17.493 1.00 98.38 126 SER A N 1
ATOM 982 C CA . SER A 1 126 ? 3.881 -1.823 17.888 1.00 98.38 126 SER A CA 1
ATOM 983 C C . SER A 1 126 ? 3.761 -3.117 17.073 1.00 98.38 126 SER A C 1
ATOM 985 O O . SER A 1 126 ? 2.729 -3.386 16.454 1.00 98.38 126 SER A O 1
ATOM 987 N N . VAL A 1 127 ? 4.813 -3.942 17.116 1.00 98.62 127 VAL A N 1
ATOM 988 C CA . VAL A 1 127 ? 4.823 -5.281 16.502 1.00 98.62 127 VAL A CA 1
ATOM 989 C C . VAL A 1 127 ? 3.650 -6.122 17.008 1.00 98.62 127 VAL A C 1
ATOM 991 O O . VAL A 1 127 ? 2.926 -6.674 16.192 1.00 98.62 127 VAL A O 1
ATOM 994 N N . ASP A 1 128 ? 3.396 -6.138 18.321 1.00 98.50 128 ASP A N 1
ATOM 995 C CA . ASP A 1 128 ? 2.306 -6.925 18.921 1.00 98.50 128 ASP A CA 1
ATOM 996 C C . ASP A 1 128 ? 0.925 -6.526 18.396 1.00 98.50 128 ASP A C 1
ATOM 998 O O . ASP A 1 128 ? 0.070 -7.378 18.164 1.00 98.50 128 ASP A O 1
ATOM 1002 N N . VAL A 1 129 ? 0.701 -5.224 18.179 1.00 97.81 129 VAL A N 1
ATOM 1003 C CA . VAL A 1 129 ? -0.551 -4.754 17.578 1.00 97.81 129 VAL A CA 1
ATOM 1004 C C . VAL A 1 129 ? -0.626 -5.197 16.121 1.00 97.81 129 VAL A C 1
ATOM 1006 O O . VAL A 1 129 ? -1.651 -5.732 15.709 1.00 97.81 129 VAL A O 1
ATOM 1009 N N . LEU A 1 130 ? 0.437 -4.989 15.339 1.00 98.50 130 LEU A N 1
ATOM 1010 C CA . LEU A 1 130 ? 0.455 -5.321 13.911 1.00 98.50 130 LEU A CA 1
ATOM 1011 C C . LEU A 1 130 ? 0.359 -6.829 13.639 1.00 98.50 130 LEU A C 1
ATOM 1013 O O . LEU A 1 130 ? -0.266 -7.208 12.655 1.00 98.50 130 LEU A O 1
ATOM 1017 N N . ALA A 1 131 ? 0.884 -7.678 14.525 1.00 98.25 131 ALA A N 1
ATOM 1018 C CA . ALA A 1 131 ? 0.822 -9.136 14.407 1.00 98.25 131 ALA A CA 1
ATOM 1019 C C . ALA A 1 131 ? -0.613 -9.699 14.434 1.00 98.25 131 ALA A C 1
ATOM 1021 O O . ALA A 1 131 ? -0.848 -10.838 14.038 1.00 98.25 131 ALA A O 1
ATOM 1022 N N . GLY A 1 132 ? -1.592 -8.903 14.880 1.00 96.75 132 GLY A N 1
ATOM 1023 C CA . GLY A 1 132 ? -3.015 -9.245 14.822 1.00 96.75 132 GLY A CA 1
ATOM 1024 C C . GLY A 1 132 ? -3.682 -9.015 13.459 1.00 96.75 132 GLY A C 1
ATOM 1025 O O . GLY A 1 132 ? -4.905 -9.170 13.365 1.00 96.75 132 GLY A O 1
ATOM 1026 N N . TYR A 1 133 ? -2.919 -8.607 12.441 1.00 97.81 133 TYR A N 1
ATOM 1027 C CA . TYR A 1 133 ? -3.396 -8.249 11.107 1.00 97.81 133 TYR A CA 1
ATOM 1028 C C . TYR A 1 133 ? -2.577 -8.956 10.029 1.00 97.81 133 TYR A C 1
ATOM 1030 O O . TYR A 1 133 ? -1.443 -9.368 10.245 1.00 97.81 133 TYR A O 1
ATOM 1038 N N . GLU A 1 134 ? -3.153 -9.064 8.838 1.00 97.50 134 GLU A N 1
ATOM 1039 C CA . GLU A 1 134 ? -2.454 -9.572 7.661 1.00 97.50 134 GLU A CA 1
ATOM 1040 C C . GLU A 1 134 ? -1.926 -8.437 6.779 1.00 97.50 134 GLU A C 1
ATOM 1042 O O . GLU A 1 134 ? -0.922 -8.587 6.078 1.00 97.50 134 GLU A O 1
ATOM 1047 N N . SER A 1 135 ? -2.609 -7.294 6.793 1.00 98.50 135 SER A N 1
ATOM 1048 C CA . SER A 1 135 ? -2.275 -6.157 5.945 1.00 98.50 135 SER A CA 1
ATOM 1049 C C . SER A 1 135 ? -2.166 -4.862 6.733 1.00 98.50 135 SER A C 1
ATOM 1051 O O . SER A 1 135 ? -2.831 -4.664 7.751 1.00 98.50 135 SER A O 1
ATOM 1053 N N . LEU A 1 136 ? -1.346 -3.953 6.223 1.00 98.75 136 LEU A N 1
ATOM 1054 C CA . LEU A 1 136 ? -1.240 -2.586 6.710 1.00 98.75 136 LEU A CA 1
ATOM 1055 C C . LEU A 1 136 ? -1.619 -1.630 5.584 1.00 98.75 136 LEU A C 1
ATOM 1057 O O . LEU A 1 136 ? -1.021 -1.675 4.519 1.00 98.75 136 LEU A O 1
ATOM 1061 N N . VAL A 1 137 ? -2.587 -0.754 5.829 1.00 98.50 137 VAL A N 1
ATOM 1062 C CA . VAL A 1 137 ? -2.988 0.313 4.908 1.00 98.50 137 VAL A CA 1
ATOM 1063 C C . VAL A 1 137 ? -2.567 1.639 5.522 1.00 98.50 137 VAL A C 1
ATOM 1065 O O . VAL A 1 137 ? -3.050 2.005 6.592 1.00 98.50 137 VAL A O 1
ATOM 1068 N N . VAL A 1 138 ? -1.672 2.360 4.859 1.00 98.12 138 VAL A N 1
ATOM 1069 C CA . VAL A 1 138 ? -1.157 3.653 5.308 1.00 98.12 138 VAL A CA 1
ATOM 1070 C C . VAL A 1 138 ? -1.700 4.745 4.395 1.00 98.12 138 VAL A C 1
ATOM 1072 O O . VAL A 1 138 ? -1.436 4.762 3.197 1.00 98.12 138 VAL A O 1
ATOM 1075 N N . LEU A 1 139 ? -2.496 5.643 4.971 1.00 97.06 139 LEU A N 1
ATOM 1076 C CA . LEU A 1 139 ? -3.123 6.768 4.285 1.00 97.06 139 LEU A CA 1
ATOM 1077 C C . LEU A 1 139 ? -2.485 8.055 4.814 1.00 97.06 139 LEU A C 1
ATOM 1079 O O . LEU A 1 139 ? -2.903 8.615 5.830 1.00 97.06 139 LEU A O 1
ATOM 1083 N N . THR A 1 140 ? -1.417 8.475 4.148 1.00 96.62 140 THR A N 1
ATOM 1084 C CA . THR A 1 140 ? -0.564 9.615 4.498 1.00 96.62 140 THR A CA 1
ATOM 1085 C C . THR A 1 140 ? -1.215 10.959 4.222 1.00 96.62 140 THR A C 1
ATOM 1087 O O . THR A 1 140 ? -0.830 11.943 4.846 1.00 96.62 140 THR A O 1
ATOM 1090 N N . GLY A 1 141 ? -2.183 11.003 3.302 1.00 93.75 141 GLY A N 1
ATOM 1091 C CA . GLY A 1 141 ? -2.770 12.223 2.752 1.00 93.75 141 GLY A CA 1
ATOM 1092 C C . GLY A 1 141 ? -2.228 12.573 1.364 1.00 93.75 141 GLY A C 1
ATOM 1093 O O . GLY A 1 141 ? -2.833 13.384 0.659 1.00 93.75 141 GLY A O 1
ATOM 1094 N N . PHE A 1 142 ? -1.140 11.936 0.922 1.00 93.50 142 PHE A N 1
ATOM 1095 C CA . PHE A 1 142 ? -0.521 12.206 -0.375 1.00 93.50 142 PHE A CA 1
ATOM 1096 C C . PHE A 1 142 ? -1.403 11.804 -1.563 1.00 93.50 142 PHE A C 1
ATOM 1098 O O . PHE A 1 142 ? -1.325 12.427 -2.624 1.00 93.50 142 PHE A O 1
ATOM 1105 N N . GLY A 1 143 ? -2.354 10.880 -1.374 1.00 90.88 143 GLY A N 1
ATOM 1106 C CA . GLY A 1 143 ? -3.382 10.587 -2.378 1.00 90.88 143 GLY A CA 1
ATOM 1107 C C . GLY A 1 143 ? -4.146 11.831 -2.859 1.00 90.88 143 GLY A C 1
ATOM 1108 O O . GLY A 1 143 ? -4.540 11.901 -4.023 1.00 90.88 143 GLY A O 1
ATOM 1109 N N . ALA A 1 144 ? -4.302 12.855 -2.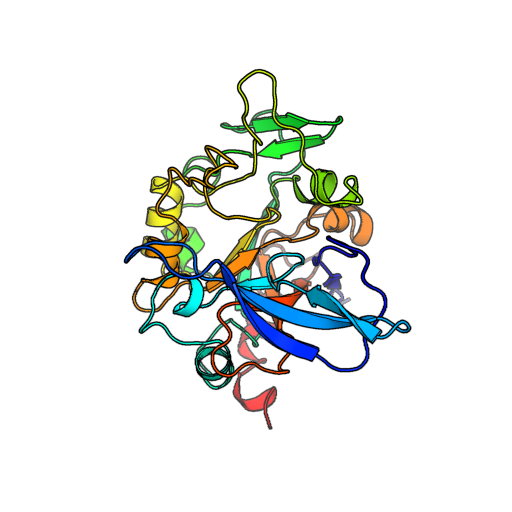008 1.00 89.56 144 ALA A N 1
ATOM 1110 C CA . ALA A 1 144 ? -4.911 14.129 -2.397 1.00 89.56 144 ALA A CA 1
ATOM 1111 C C . ALA A 1 144 ? -4.000 14.991 -3.295 1.00 89.56 144 ALA A C 1
ATOM 1113 O O . ALA A 1 144 ? -4.510 15.742 -4.126 1.00 89.56 144 ALA A O 1
ATOM 1114 N N . VAL A 1 145 ? -2.672 14.879 -3.170 1.00 88.69 145 VAL A N 1
ATOM 1115 C CA . VAL A 1 145 ? -1.703 15.516 -4.084 1.00 88.69 145 VAL A CA 1
ATOM 1116 C C . VAL A 1 145 ? -1.729 14.812 -5.440 1.00 88.69 145 VAL A C 1
ATOM 1118 O O . VAL A 1 145 ? -1.841 15.466 -6.480 1.00 88.69 145 VAL A O 1
ATOM 1121 N N . MET A 1 146 ? -1.705 13.474 -5.435 1.00 87.31 146 MET A N 1
ATOM 1122 C CA . MET A 1 146 ? -1.770 12.674 -6.663 1.00 87.31 146 MET A CA 1
ATOM 1123 C C . MET A 1 146 ? -3.050 12.971 -7.456 1.00 87.31 146 MET A C 1
ATOM 1125 O O . MET A 1 146 ? -2.989 13.193 -8.661 1.00 87.31 146 MET A O 1
ATOM 1129 N N . ALA A 1 147 ? -4.198 13.084 -6.778 1.00 82.19 147 ALA A N 1
ATOM 1130 C CA . ALA A 1 147 ? -5.480 13.392 -7.416 1.00 82.19 147 ALA A CA 1
ATOM 1131 C C . ALA A 1 147 ? -5.545 14.787 -8.071 1.00 82.19 147 ALA A C 1
ATOM 1133 O O . ALA A 1 147 ? -6.348 14.997 -8.980 1.00 82.19 147 ALA A O 1
ATOM 1134 N N . LYS A 1 148 ? -4.718 15.744 -7.626 1.00 81.19 148 LYS A N 1
ATOM 1135 C CA . LYS A 1 148 ? -4.649 17.099 -8.198 1.00 81.19 148 LYS A CA 1
ATOM 1136 C C . LYS A 1 148 ? -3.723 17.201 -9.410 1.00 81.19 148 LYS A C 1
ATOM 1138 O O . LYS A 1 148 ? -3.772 18.221 -10.090 1.00 81.19 148 LYS A O 1
ATOM 1143 N N . THR A 1 149 ? -2.889 16.194 -9.677 1.00 71.69 149 THR A N 1
ATOM 1144 C CA . THR A 1 149 ? -1.819 16.259 -10.686 1.00 71.69 149 THR A CA 1
ATOM 1145 C C . THR A 1 149 ? -2.226 15.491 -11.951 1.00 71.69 149 THR A C 1
ATOM 1147 O O . THR A 1 149 ? -2.030 14.280 -12.012 1.00 71.69 149 THR A O 1
ATOM 1150 N N . PRO A 1 150 ? -2.761 16.145 -13.005 1.00 57.06 150 PRO A N 1
ATOM 1151 C CA . PRO A 1 150 ? -3.402 15.449 -14.130 1.00 57.06 150 PRO A CA 1
ATOM 1152 C C . PRO A 1 150 ? -2.438 14.642 -15.015 1.00 57.06 150 PRO A C 1
ATOM 1154 O O . PRO A 1 150 ? -2.879 13.873 -15.866 1.00 57.06 150 PRO A O 1
ATOM 1157 N N . SER A 1 151 ? -1.129 14.848 -14.857 1.00 56.47 151 SER A N 1
ATOM 1158 C CA . SER A 1 151 ? -0.071 14.257 -15.683 1.00 56.47 151 SER A CA 1
ATOM 1159 C C . SER A 1 151 ? 0.950 13.430 -14.894 1.00 56.47 151 SER A C 1
ATOM 1161 O O . SER A 1 151 ? 1.965 13.045 -15.470 1.00 56.47 151 SER A O 1
ATOM 1163 N N . GLY A 1 152 ? 0.745 13.214 -13.587 1.00 56.69 152 GLY A N 1
ATOM 1164 C CA . GLY A 1 152 ? 1.740 12.568 -12.715 1.00 56.69 152 GLY A CA 1
ATOM 1165 C C . GLY A 1 152 ? 3.071 13.331 -12.592 1.00 56.69 152 GLY A C 1
ATOM 1166 O O . GLY A 1 152 ? 4.034 12.812 -12.033 1.00 56.69 152 GLY A O 1
ATOM 1167 N N . ALA A 1 153 ? 3.153 14.557 -13.122 1.00 65.25 153 ALA A N 1
ATOM 1168 C CA . ALA A 1 153 ? 4.350 15.384 -13.073 1.00 65.25 153 ALA A CA 1
ATOM 1169 C C . ALA A 1 153 ? 4.448 16.091 -11.717 1.00 65.25 153 ALA A C 1
ATOM 1171 O O . ALA A 1 153 ? 4.045 17.244 -11.559 1.00 65.25 153 ALA A O 1
ATOM 1172 N N . PHE A 1 154 ? 4.992 15.392 -10.727 1.00 74.00 154 PHE A N 1
ATOM 1173 C CA . PHE A 1 154 ? 5.404 16.021 -9.480 1.00 74.00 154 PHE A CA 1
ATOM 1174 C C . PHE A 1 154 ? 6.628 16.896 -9.767 1.00 74.00 154 PHE A C 1
ATOM 1176 O O . PHE A 1 154 ? 7.670 16.411 -10.190 1.00 74.00 154 PHE A O 1
ATOM 1183 N N . ALA A 1 155 ? 6.517 18.206 -9.569 1.00 74.31 155 ALA A N 1
ATOM 1184 C CA . ALA A 1 155 ? 7.701 19.060 -9.530 1.00 74.31 155 ALA A CA 1
ATOM 1185 C C . ALA A 1 155 ? 8.551 18.710 -8.301 1.00 74.31 155 ALA A C 1
ATOM 1187 O O . ALA A 1 155 ? 7.991 18.408 -7.241 1.00 74.31 155 ALA A O 1
ATOM 1188 N N . THR A 1 156 ? 9.869 18.772 -8.441 1.00 79.44 156 THR A N 1
ATOM 1189 C CA . THR A 1 156 ? 10.772 18.753 -7.294 1.00 79.44 156 THR A CA 1
ATOM 1190 C C . THR A 1 156 ? 10.711 20.077 -6.540 1.00 79.44 156 THR A C 1
ATOM 1192 O O . THR A 1 156 ? 10.337 21.105 -7.110 1.00 79.44 156 THR A O 1
ATOM 1195 N N . ASP A 1 157 ? 11.106 20.067 -5.275 1.00 78.50 157 ASP A N 1
ATOM 1196 C CA . ASP A 1 157 ? 11.397 21.289 -4.534 1.00 78.50 157 ASP A CA 1
ATOM 1197 C C . ASP A 1 157 ? 12.710 21.952 -5.014 1.00 78.50 157 ASP A C 1
ATOM 1199 O O . ASP A 1 157 ? 13.322 21.534 -6.007 1.00 78.50 157 ASP A O 1
ATOM 1203 N N . ALA A 1 158 ? 13.138 23.008 -4.315 1.00 80.38 158 ALA A N 1
ATOM 1204 C CA . ALA A 1 158 ? 14.368 23.739 -4.629 1.00 80.38 158 ALA A CA 1
ATOM 1205 C C . ALA A 1 158 ? 15.639 22.872 -4.522 1.00 80.38 158 ALA A C 1
ATOM 1207 O O . ALA A 1 158 ? 16.621 23.158 -5.206 1.00 80.38 158 ALA A O 1
ATOM 1208 N N . ASP A 1 159 ? 15.598 21.804 -3.720 1.00 77.38 159 ASP A N 1
ATOM 1209 C CA . ASP A 1 159 ? 16.695 20.856 -3.519 1.00 77.38 159 ASP A CA 1
ATOM 1210 C C . ASP A 1 159 ? 16.612 19.647 -4.472 1.00 77.38 159 ASP A C 1
ATOM 1212 O O . ASP A 1 159 ? 17.411 18.711 -4.375 1.00 77.38 159 ASP A O 1
ATOM 1216 N N . GLY A 1 160 ? 15.658 19.643 -5.410 1.00 78.50 160 GLY A N 1
ATOM 1217 C CA . GLY A 1 160 ? 15.495 18.562 -6.379 1.00 78.50 160 GLY A CA 1
ATOM 1218 C C . GLY A 1 160 ? 14.774 17.326 -5.824 1.00 78.50 160 GLY A C 1
ATOM 1219 O O . GLY A 1 160 ? 14.865 16.252 -6.420 1.00 78.50 160 GLY A O 1
ATOM 1220 N N . ARG A 1 161 ? 14.049 17.446 -4.704 1.00 80.44 161 ARG A N 1
ATOM 1221 C CA . ARG A 1 161 ? 13.345 16.340 -4.038 1.00 80.44 161 ARG A CA 1
ATOM 1222 C C . ARG A 1 161 ? 11.859 16.313 -4.366 1.00 80.44 161 ARG A C 1
ATOM 1224 O O . ARG A 1 161 ? 11.196 17.341 -4.442 1.00 80.44 161 ARG A O 1
ATOM 1231 N N . TYR A 1 162 ? 11.318 15.109 -4.526 1.00 82.75 162 TYR A N 1
ATOM 1232 C CA . TYR A 1 162 ? 9.898 14.897 -4.831 1.00 82.75 162 TYR A CA 1
ATOM 1233 C C . TYR A 1 162 ? 8.992 14.920 -3.599 1.00 82.75 162 TYR A C 1
ATOM 1235 O O . TYR A 1 162 ? 7.795 15.179 -3.735 1.00 82.75 162 TYR A O 1
ATOM 1243 N N . HIS A 1 163 ? 9.566 14.650 -2.424 1.00 88.94 163 HIS A N 1
ATOM 1244 C CA . HIS A 1 163 ? 8.848 14.478 -1.163 1.00 88.94 163 HIS A CA 1
ATOM 1245 C C . HIS A 1 163 ? 7.699 13.471 -1.263 1.00 88.94 163 HIS A C 1
ATOM 1247 O O . HIS A 1 163 ? 6.567 13.759 -0.876 1.00 88.94 163 HIS A O 1
ATOM 1253 N N . LEU A 1 164 ? 7.976 12.301 -1.841 1.00 91.44 164 LEU A N 1
ATOM 1254 C CA . LEU A 1 164 ? 7.016 11.200 -1.899 1.00 91.44 164 LEU A CA 1
ATOM 1255 C C . LEU A 1 164 ? 6.990 10.492 -0.545 1.00 91.44 164 LEU A C 1
ATOM 1257 O O . LEU A 1 164 ? 8.063 10.288 0.026 1.00 91.44 164 LEU A O 1
ATOM 1261 N N . PRO A 1 165 ? 5.819 10.081 -0.035 1.00 95.00 165 PRO A N 1
ATOM 1262 C CA . PRO A 1 165 ? 5.788 9.247 1.147 1.00 95.00 165 PRO A CA 1
ATOM 1263 C C . PRO A 1 165 ? 6.509 7.922 0.944 1.00 95.00 165 PRO A C 1
ATOM 1265 O O . PRO A 1 165 ? 6.355 7.288 -0.098 1.00 95.00 165 PRO A O 1
ATOM 1268 N N . TYR A 1 166 ? 7.240 7.491 1.966 1.00 96.44 166 TYR A N 1
ATOM 1269 C CA . TYR A 1 166 ? 8.030 6.268 1.944 1.00 96.44 166 TYR A CA 1
ATOM 1270 C C . TYR A 1 166 ? 8.087 5.597 3.317 1.00 96.44 166 TYR A C 1
ATOM 1272 O O . TYR A 1 166 ? 7.894 6.231 4.360 1.00 96.44 166 TYR A O 1
ATOM 1280 N N . LEU A 1 167 ? 8.394 4.300 3.328 1.00 97.56 167 LEU A N 1
ATOM 1281 C CA . LEU A 1 167 ? 8.669 3.553 4.553 1.00 97.56 167 LEU A CA 1
ATOM 1282 C C . LEU A 1 167 ? 10.146 3.700 4.920 1.00 97.56 167 LEU A C 1
ATOM 1284 O O . LEU A 1 167 ? 11.030 3.377 4.125 1.00 97.56 167 LEU A O 1
ATOM 1288 N N . THR A 1 168 ? 10.447 4.133 6.145 1.00 96.75 168 THR A N 1
ATOM 1289 C CA . THR A 1 168 ? 11.838 4.090 6.616 1.00 96.75 168 THR A CA 1
ATOM 1290 C C . THR A 1 168 ? 12.308 2.641 6.780 1.00 96.75 168 THR A C 1
ATOM 1292 O O . THR A 1 168 ? 11.502 1.724 6.951 1.00 96.75 168 THR A O 1
ATOM 1295 N N . ALA A 1 169 ? 13.625 2.413 6.799 1.00 96.00 169 ALA A N 1
ATOM 1296 C CA . ALA A 1 169 ? 14.178 1.075 7.029 1.00 96.00 169 ALA A CA 1
ATOM 1297 C C . ALA A 1 169 ? 13.649 0.432 8.329 1.00 96.00 169 ALA A C 1
ATOM 1299 O O . ALA A 1 169 ? 13.367 -0.763 8.369 1.00 96.00 169 ALA A O 1
ATOM 1300 N N . ASP A 1 170 ? 13.447 1.223 9.384 1.00 97.19 170 ASP A N 1
ATOM 1301 C CA . ASP A 1 170 ? 12.928 0.734 10.665 1.00 97.19 170 ASP A CA 1
ATOM 1302 C C . ASP A 1 170 ? 11.440 0.395 10.601 1.00 97.19 170 ASP A C 1
ATOM 1304 O O . ASP A 1 170 ? 11.005 -0.588 11.205 1.00 97.19 170 ASP A O 1
ATOM 1308 N N . ALA A 1 171 ? 10.665 1.158 9.828 1.00 98.06 171 ALA A N 1
ATOM 1309 C CA . ALA A 1 171 ? 9.276 0.833 9.540 1.00 98.06 171 ALA A CA 1
ATOM 1310 C C . ALA A 1 171 ? 9.159 -0.471 8.739 1.00 98.06 171 ALA A C 1
ATOM 1312 O O . ALA A 1 171 ? 8.366 -1.334 9.115 1.00 98.06 171 ALA A O 1
ATOM 1313 N N . VAL A 1 172 ? 9.999 -0.670 7.714 1.00 98.31 172 VAL A N 1
ATOM 1314 C CA . VAL A 1 172 ? 10.081 -1.938 6.968 1.00 98.31 172 VAL A CA 1
ATOM 1315 C C . VAL A 1 172 ? 10.417 -3.094 7.910 1.00 98.31 172 VAL A C 1
ATOM 1317 O O . VAL A 1 172 ? 9.692 -4.087 7.942 1.00 98.31 172 VAL A O 1
ATOM 1320 N N . ARG A 1 173 ? 11.450 -2.958 8.756 1.00 98.38 173 ARG A N 1
ATOM 1321 C CA . ARG A 1 173 ? 11.800 -3.987 9.753 1.00 98.38 173 ARG A CA 1
ATOM 1322 C C . ARG A 1 173 ? 10.628 -4.317 10.673 1.00 98.38 173 ARG A C 1
ATOM 1324 O O . ARG A 1 173 ? 10.386 -5.490 10.939 1.00 98.38 173 ARG A O 1
ATOM 1331 N N . ARG A 1 174 ? 9.885 -3.309 11.133 1.00 98.56 174 ARG A N 1
ATOM 1332 C CA . ARG A 1 174 ? 8.709 -3.507 11.985 1.00 98.56 174 ARG A CA 1
ATOM 1333 C C . ARG A 1 174 ? 7.580 -4.248 11.264 1.00 98.56 174 ARG A C 1
ATOM 1335 O O . ARG A 1 174 ? 6.984 -5.139 11.862 1.00 98.56 174 ARG A O 1
ATOM 1342 N N . VAL A 1 175 ? 7.305 -3.908 10.003 1.00 98.56 175 VAL A N 1
ATOM 1343 C CA . VAL A 1 175 ? 6.322 -4.611 9.157 1.00 98.56 175 VAL A CA 1
ATOM 1344 C C . VAL A 1 175 ? 6.685 -6.091 9.028 1.00 98.56 175 VAL A C 1
ATOM 1346 O O . VAL A 1 175 ? 5.834 -6.950 9.256 1.00 98.56 175 VAL A O 1
ATOM 1349 N N . LEU A 1 176 ? 7.954 -6.385 8.730 1.00 98.56 176 LEU A N 1
ATOM 1350 C CA . LEU A 1 176 ? 8.456 -7.755 8.598 1.00 98.56 176 LEU A CA 1
ATOM 1351 C C . LEU A 1 176 ? 8.385 -8.525 9.925 1.00 98.56 176 LEU A C 1
ATOM 1353 O O . LEU A 1 176 ? 7.909 -9.655 9.959 1.00 98.56 176 LEU A O 1
ATOM 1357 N N . GLN A 1 177 ? 8.805 -7.908 11.034 1.00 98.50 177 GLN A N 1
ATOM 1358 C CA . GLN A 1 177 ? 8.736 -8.513 12.372 1.00 98.50 177 GLN A CA 1
ATOM 1359 C C . GLN A 1 177 ? 7.304 -8.835 12.808 1.00 98.50 177 GLN A C 1
ATOM 1361 O O . GLN A 1 177 ? 7.093 -9.814 13.518 1.00 98.50 177 GLN A O 1
ATOM 1366 N N . ALA A 1 178 ? 6.329 -8.030 12.385 1.00 98.56 178 ALA A N 1
ATOM 1367 C CA . ALA A 1 178 ? 4.918 -8.276 12.649 1.00 98.56 178 ALA A CA 1
ATOM 1368 C C . ALA A 1 178 ? 4.324 -9.415 11.803 1.00 98.56 178 ALA A C 1
ATOM 1370 O O . ALA A 1 178 ? 3.199 -9.827 12.062 1.00 98.56 178 ALA A O 1
ATOM 1371 N N . GLY A 1 179 ? 5.047 -9.928 10.801 1.00 98.25 179 GLY A N 1
ATOM 1372 C CA . GLY A 1 179 ? 4.560 -11.002 9.933 1.00 98.25 179 GLY A CA 1
ATOM 1373 C C . GLY A 1 179 ? 3.453 -10.568 8.967 1.00 98.25 179 GLY A C 1
ATOM 1374 O O . GLY A 1 179 ? 2.694 -11.413 8.490 1.00 98.25 179 GLY A O 1
ATOM 1375 N N . LEU A 1 180 ? 3.349 -9.266 8.675 1.00 98.56 180 LEU A N 1
ATOM 1376 C CA . LEU A 1 180 ? 2.405 -8.749 7.683 1.00 98.56 180 LEU A CA 1
ATOM 1377 C C . LEU A 1 180 ? 2.706 -9.341 6.300 1.00 98.56 180 LEU A C 1
ATOM 1379 O O . LEU A 1 180 ? 3.858 -9.580 5.953 1.00 98.56 180 LEU A O 1
ATOM 1383 N N . ARG A 1 181 ? 1.665 -9.556 5.492 1.00 98.06 181 ARG A N 1
ATOM 1384 C CA . ARG A 1 181 ? 1.750 -10.159 4.148 1.00 98.06 181 ARG A CA 1
ATOM 1385 C C . ARG A 1 181 ? 1.482 -9.163 3.024 1.00 98.06 181 ARG A C 1
ATOM 1387 O O . ARG A 1 181 ? 1.727 -9.484 1.862 1.00 98.06 181 ARG A O 1
ATOM 1394 N N . LEU A 1 182 ? 0.974 -7.977 3.355 1.00 98.56 182 LEU A N 1
ATOM 1395 C CA . LEU A 1 182 ? 0.728 -6.903 2.400 1.00 98.56 182 LEU A CA 1
ATOM 1396 C C . LEU A 1 182 ? 0.839 -5.528 3.068 1.00 98.56 182 LEU A C 1
ATOM 1398 O O . LEU A 1 182 ? 0.333 -5.325 4.175 1.00 98.56 182 LEU A O 1
ATOM 1402 N N . VAL A 1 183 ? 1.453 -4.573 2.375 1.00 98.69 183 VAL A N 1
ATOM 1403 C CA . VAL A 1 183 ? 1.414 -3.148 2.726 1.00 98.69 183 VAL A CA 1
ATOM 1404 C C . VAL A 1 183 ? 0.785 -2.369 1.582 1.00 98.69 183 VAL A C 1
ATOM 1406 O O . VAL A 1 183 ? 1.135 -2.572 0.428 1.00 98.69 183 VAL A O 1
ATOM 1409 N N . ALA A 1 184 ? -0.146 -1.480 1.902 1.00 98.25 184 ALA A N 1
ATOM 1410 C CA . ALA A 1 184 ? -0.819 -0.616 0.952 1.00 98.25 184 ALA A CA 1
ATOM 1411 C C . ALA A 1 184 ? -0.581 0.850 1.331 1.00 98.25 184 ALA A C 1
ATOM 1413 O O . ALA A 1 184 ? -0.749 1.208 2.497 1.00 98.25 184 ALA A O 1
ATOM 1414 N N . LEU A 1 185 ? -0.205 1.696 0.375 1.00 97.31 185 LEU A N 1
ATOM 1415 C CA . LEU A 1 185 ? 0.196 3.081 0.617 1.00 97.31 185 LEU A CA 1
ATOM 1416 C C . LEU A 1 185 ? -0.428 4.033 -0.416 1.00 97.31 185 LEU A C 1
ATOM 1418 O O . LEU A 1 185 ? -0.494 3.740 -1.610 1.00 97.31 185 LEU A O 1
ATOM 1422 N N . ASP A 1 186 ? -0.867 5.212 0.026 1.00 95.31 186 ASP A N 1
ATOM 1423 C CA . ASP A 1 186 ? -1.302 6.310 -0.851 1.00 95.31 186 ASP A CA 1
ATOM 1424 C C . ASP A 1 186 ? -0.125 7.138 -1.394 1.00 95.31 186 ASP A C 1
ATOM 1426 O O . ASP A 1 186 ? -0.163 8.363 -1.416 1.00 95.31 186 ASP A O 1
ATOM 1430 N N . SER A 1 187 ? 0.906 6.442 -1.868 1.00 93.31 187 SER A N 1
ATOM 1431 C CA . SER A 1 187 ? 2.093 6.961 -2.552 1.00 93.31 187 SER A CA 1
ATOM 1432 C C . SER A 1 187 ? 2.352 6.102 -3.783 1.00 93.31 187 SER A C 1
ATOM 1434 O O . SER A 1 187 ? 1.907 4.961 -3.832 1.00 93.31 187 SER A O 1
ATOM 1436 N N . ASN A 1 188 ? 3.049 6.630 -4.781 1.00 89.62 188 ASN A N 1
ATOM 1437 C CA . ASN A 1 188 ? 3.424 5.908 -6.001 1.00 89.62 188 ASN A CA 1
ATOM 1438 C C . ASN A 1 188 ? 4.721 5.095 -5.859 1.00 89.62 188 ASN A C 1
ATOM 1440 O O . ASN A 1 188 ? 5.275 4.670 -6.869 1.00 89.62 188 ASN A O 1
ATOM 1444 N N . THR A 1 189 ? 5.258 5.024 -4.642 1.00 92.19 189 THR A N 1
ATOM 1445 C CA . THR A 1 189 ? 6.382 4.176 -4.266 1.00 92.19 189 THR A CA 1
ATOM 1446 C C . THR A 1 189 ? 6.412 4.008 -2.743 1.00 92.19 189 THR A C 1
ATOM 1448 O O . THR A 1 189 ? 6.016 4.922 -2.016 1.00 92.19 189 THR A O 1
ATOM 1451 N N . VAL A 1 190 ? 6.912 2.883 -2.231 1.00 95.25 190 VAL A N 1
ATOM 1452 C CA . VAL A 1 190 ? 7.293 2.725 -0.812 1.00 95.25 190 VAL A CA 1
ATOM 1453 C C . VAL A 1 190 ? 8.701 3.243 -0.496 1.00 95.25 190 VAL A C 1
ATOM 1455 O O . VAL A 1 190 ? 9.110 3.217 0.667 1.00 95.25 190 VAL A O 1
ATOM 1458 N N . GLU A 1 191 ? 9.450 3.698 -1.503 1.00 92.50 191 GLU A N 1
ATOM 1459 C CA . GLU A 1 191 ? 10.858 4.082 -1.382 1.00 92.50 191 GLU A CA 1
ATOM 1460 C C . GLU A 1 191 ? 11.065 5.587 -1.238 1.00 92.50 191 GLU A C 1
ATOM 1462 O O . GLU A 1 191 ? 10.389 6.406 -1.858 1.00 92.50 191 GLU A O 1
ATOM 1467 N N . ALA A 1 192 ? 12.121 5.962 -0.519 1.00 89.19 192 ALA A N 1
ATOM 1468 C CA . ALA A 1 192 ? 12.644 7.315 -0.586 1.00 89.19 192 ALA A CA 1
ATOM 1469 C C . ALA A 1 192 ? 13.290 7.549 -1.963 1.00 89.19 192 ALA A C 1
ATOM 1471 O O . ALA A 1 192 ? 14.386 7.054 -2.254 1.00 89.19 192 ALA A O 1
ATOM 1472 N N . GLN A 1 193 ? 12.618 8.311 -2.828 1.00 82.25 193 GLN A N 1
ATOM 1473 C CA . GLN A 1 193 ? 13.156 8.678 -4.136 1.00 82.25 193 GLN A CA 1
ATOM 1474 C C . GLN A 1 193 ? 14.124 9.866 -4.024 1.00 82.25 193 GLN A C 1
ATOM 1476 O O . GLN A 1 193 ? 13.760 10.953 -3.580 1.00 82.25 193 GLN A O 1
ATOM 1481 N N . SER A 1 194 ? 15.363 9.661 -4.474 1.00 70.88 194 SER A N 1
ATOM 1482 C CA . SER A 1 194 ? 16.477 10.615 -4.342 1.00 70.88 194 SER A CA 1
ATOM 1483 C C . SER A 1 194 ? 16.903 11.301 -5.644 1.00 70.88 194 SER A C 1
ATOM 1485 O O . SER A 1 194 ? 17.499 12.372 -5.593 1.00 70.88 194 SER A O 1
ATOM 1487 N N . SER A 1 195 ? 16.595 10.721 -6.809 1.00 64.62 195 SER A N 1
ATOM 1488 C CA . SER A 1 195 ? 16.746 11.369 -8.122 1.00 64.62 195 SER A CA 1
ATOM 1489 C C . SER A 1 195 ? 15.801 10.752 -9.156 1.00 64.62 195 SER A C 1
ATOM 1491 O O . SER A 1 195 ? 15.301 9.644 -8.953 1.00 64.62 195 SER A O 1
ATOM 1493 N N . VAL A 1 196 ? 15.554 11.458 -10.268 1.00 63.09 196 VAL A N 1
ATOM 1494 C CA . VAL A 1 196 ? 14.782 10.957 -11.431 1.00 63.09 196 VAL A CA 1
ATOM 1495 C C . VAL A 1 196 ? 15.624 10.582 -12.636 1.00 63.09 196 VAL A C 1
ATOM 1497 O O . VAL A 1 196 ? 15.173 9.792 -13.461 1.00 63.09 196 VAL A O 1
ATOM 1500 N N . GLU A 1 197 ? 16.846 11.097 -12.743 1.00 59.50 197 GLU A N 1
ATOM 1501 C CA . GLU A 1 197 ? 17.691 10.839 -13.904 1.00 59.50 197 GLU A CA 1
ATOM 1502 C C . GLU A 1 197 ? 19.151 10.579 -13.486 1.00 59.50 197 GLU A C 1
ATOM 1504 O O . GLU A 1 197 ? 19.927 11.517 -13.308 1.00 59.50 197 GLU A O 1
ATOM 1509 N N . PRO A 1 198 ? 19.540 9.303 -13.282 1.00 62.19 198 PRO A N 1
ATOM 1510 C CA . PRO A 1 198 ? 18.678 8.115 -13.284 1.00 62.19 198 PRO A CA 1
ATOM 1511 C C . PRO A 1 198 ? 17.743 8.089 -12.065 1.00 62.19 198 PRO A C 1
ATOM 1513 O O . PRO A 1 198 ? 18.018 8.743 -11.058 1.00 62.19 198 PRO A O 1
ATOM 1516 N N . ILE A 1 199 ? 16.660 7.310 -12.127 1.00 64.88 199 ILE A N 1
ATOM 1517 C C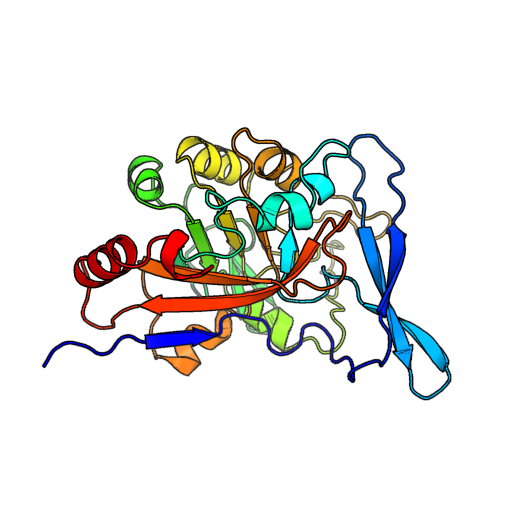A . ILE A 1 199 ? 15.845 7.031 -10.939 1.00 64.88 199 ILE A CA 1
ATOM 1518 C C . ILE A 1 199 ? 16.746 6.365 -9.896 1.00 64.88 199 ILE A C 1
ATOM 1520 O O . ILE A 1 199 ? 17.376 5.346 -10.185 1.00 64.88 199 ILE A O 1
ATOM 1524 N N . ARG A 1 200 ? 16.833 6.954 -8.700 1.00 70.56 200 ARG A N 1
ATOM 1525 C CA . ARG A 1 200 ? 17.570 6.381 -7.568 1.00 70.56 200 ARG A CA 1
ATOM 1526 C C . ARG A 1 200 ? 16.692 6.357 -6.337 1.00 70.56 200 ARG A C 1
ATOM 1528 O O . ARG A 1 200 ? 16.184 7.398 -5.915 1.00 70.56 200 ARG A O 1
ATOM 1535 N N . PHE A 1 201 ? 16.604 5.190 -5.727 1.00 79.56 201 PHE A N 1
ATOM 1536 C CA . PHE A 1 201 ? 16.011 4.999 -4.414 1.00 79.56 201 PHE A CA 1
ATOM 1537 C C . PHE A 1 201 ? 17.127 4.908 -3.375 1.00 79.56 201 PHE A C 1
ATOM 1539 O O . PHE A 1 201 ? 18.192 4.355 -3.655 1.00 79.56 201 PHE A O 1
ATOM 1546 N N . THR A 1 202 ? 16.920 5.509 -2.206 1.00 73.06 202 THR A N 1
ATOM 1547 C CA . THR A 1 202 ? 17.878 5.430 -1.088 1.00 73.06 202 THR A CA 1
ATOM 1548 C C . THR A 1 202 ? 17.506 4.373 -0.061 1.00 73.06 202 THR A C 1
ATOM 1550 O O . THR A 1 202 ? 18.348 4.012 0.761 1.00 73.06 202 THR A O 1
ATOM 1553 N N . SER A 1 203 ? 16.274 3.873 -0.096 1.00 74.38 203 SER A N 1
ATOM 1554 C CA . SER A 1 203 ? 15.839 2.725 0.691 1.00 74.38 203 SER A CA 1
ATOM 1555 C C . SER A 1 203 ? 15.860 1.438 -0.149 1.00 74.38 203 SER A C 1
ATOM 1557 O O . SER A 1 203 ? 15.855 1.475 -1.376 1.00 74.38 203 SER A O 1
ATOM 1559 N N . ASP A 1 204 ? 15.948 0.301 0.548 1.00 89.69 204 ASP A N 1
ATOM 1560 C CA . ASP A 1 204 ? 15.829 -1.058 -0.006 1.00 89.69 204 ASP A CA 1
ATOM 1561 C C . ASP A 1 204 ? 14.432 -1.631 0.353 1.00 89.69 204 ASP A C 1
ATOM 1563 O O . ASP A 1 204 ? 14.312 -2.802 0.728 1.00 89.69 204 ASP A O 1
ATOM 1567 N N . ALA A 1 205 ? 13.380 -0.802 0.382 1.00 95.19 205 ALA A N 1
ATOM 1568 C CA . ALA A 1 205 ? 12.073 -1.195 0.915 1.00 95.19 205 ALA A CA 1
ATOM 1569 C C . ALA A 1 205 ? 11.413 -2.291 0.066 1.00 95.19 205 ALA A C 1
ATOM 1571 O O . ALA A 1 205 ? 11.026 -3.321 0.619 1.00 95.19 205 ALA A O 1
ATOM 1572 N N . HIS A 1 206 ? 11.364 -2.143 -1.262 1.00 94.62 206 HIS A N 1
ATOM 1573 C CA . HIS A 1 206 ? 10.824 -3.180 -2.148 1.00 94.62 206 HIS A CA 1
ATOM 1574 C C . HIS A 1 206 ? 11.601 -4.476 -2.009 1.00 94.62 206 HIS A C 1
ATOM 1576 O O . HIS A 1 206 ? 11.006 -5.532 -1.821 1.00 94.62 206 HIS A O 1
ATOM 1582 N N . TYR A 1 207 ? 12.935 -4.403 -2.077 1.00 93.31 207 TYR A N 1
ATOM 1583 C CA . TYR A 1 207 ? 13.781 -5.592 -2.023 1.00 93.31 207 TYR A CA 1
ATOM 1584 C C . TYR A 1 207 ? 13.567 -6.368 -0.719 1.00 93.31 207 TYR A C 1
ATOM 1586 O O . TYR A 1 207 ? 13.467 -7.594 -0.735 1.00 93.31 207 TYR A O 1
ATOM 1594 N N . GLN A 1 208 ? 13.455 -5.663 0.410 1.00 96.81 208 GLN A N 1
ATOM 1595 C CA . GLN A 1 208 ? 13.202 -6.282 1.709 1.00 96.81 208 GLN A CA 1
ATOM 1596 C C . GLN A 1 208 ? 11.789 -6.858 1.829 1.00 96.81 208 GLN A C 1
ATOM 1598 O O . GLN A 1 208 ? 11.647 -7.975 2.318 1.00 96.81 208 GLN A O 1
ATOM 1603 N N . LEU A 1 209 ? 10.757 -6.127 1.400 1.00 97.75 209 LEU A N 1
ATOM 1604 C CA . LEU A 1 209 ? 9.357 -6.552 1.513 1.00 97.75 209 LEU A CA 1
ATOM 1605 C C . LEU A 1 209 ? 9.041 -7.707 0.556 1.00 97.75 209 LEU A C 1
ATOM 1607 O O . LEU A 1 209 ? 8.628 -8.787 0.981 1.00 97.75 209 LEU A O 1
ATOM 1611 N N . LEU A 1 210 ? 9.308 -7.510 -0.733 1.00 96.81 210 LEU A N 1
ATOM 1612 C CA . LEU A 1 210 ? 9.026 -8.481 -1.786 1.00 96.81 210 LEU A CA 1
ATOM 1613 C C . LEU A 1 210 ? 9.973 -9.689 -1.751 1.00 96.81 210 LEU A C 1
ATOM 1615 O O . LEU A 1 210 ? 9.609 -10.764 -2.226 1.00 96.81 210 LEU A O 1
ATOM 1619 N N . GLY A 1 211 ? 11.173 -9.526 -1.186 1.00 96.00 211 GLY A N 1
ATOM 1620 C CA . GLY A 1 211 ? 12.144 -10.603 -0.987 1.00 96.00 211 GLY A CA 1
ATOM 1621 C C . GLY A 1 211 ? 12.075 -11.318 0.351 1.00 96.00 211 GLY A C 1
ATOM 1622 O O . GLY A 1 211 ? 12.862 -12.237 0.581 1.00 96.00 211 GLY A O 1
ATOM 1623 N N . HIS A 1 212 ? 11.150 -10.929 1.227 1.00 97.38 212 HIS A N 1
ATOM 1624 C CA . HIS A 1 212 ? 10.910 -11.659 2.461 1.00 97.38 212 HIS A CA 1
ATOM 1625 C C . HIS A 1 212 ? 10.311 -13.052 2.194 1.00 97.38 212 HIS A C 1
ATOM 1627 O O . HIS A 1 212 ? 9.747 -13.322 1.133 1.00 97.38 212 HIS A O 1
ATOM 1633 N N . ALA A 1 213 ? 10.422 -13.951 3.175 1.00 94.56 213 ALA A N 1
ATOM 1634 C CA . ALA A 1 213 ? 9.822 -15.279 3.136 1.00 94.56 213 ALA A CA 1
ATOM 1635 C C . ALA A 1 213 ? 8.911 -15.471 4.367 1.00 94.56 213 ALA A C 1
ATOM 1637 O O . ALA A 1 213 ? 9.435 -15.648 5.467 1.00 94.56 213 ALA A O 1
ATOM 1638 N N . PRO A 1 214 ? 7.572 -15.478 4.204 1.00 94.81 214 PRO A N 1
ATOM 1639 C CA . PRO A 1 214 ? 6.830 -15.247 2.957 1.00 94.81 214 PRO A CA 1
ATOM 1640 C C . PRO A 1 214 ? 6.949 -13.791 2.458 1.00 94.81 214 PRO A C 1
ATOM 1642 O O . PRO A 1 214 ? 7.227 -12.906 3.263 1.00 94.81 214 PRO A O 1
ATOM 1645 N N . PRO A 1 215 ? 6.724 -13.516 1.159 1.00 96.94 215 PRO A N 1
ATOM 1646 C CA . PRO A 1 215 ? 6.817 -12.156 0.636 1.00 96.94 215 PRO A CA 1
ATOM 1647 C C . PRO A 1 215 ? 5.707 -11.264 1.195 1.00 96.94 215 PRO A C 1
ATOM 1649 O O . PRO A 1 215 ? 4.579 -11.723 1.418 1.00 96.94 215 PRO A O 1
ATOM 1652 N N . VAL A 1 216 ? 6.031 -9.982 1.361 1.00 98.25 216 VAL A N 1
ATOM 1653 C CA . VAL A 1 216 ? 5.080 -8.916 1.680 1.00 98.25 216 VAL A CA 1
ATOM 1654 C C . VAL A 1 216 ? 4.756 -8.172 0.394 1.00 98.25 216 VAL A C 1
ATOM 1656 O O . VAL A 1 216 ? 5.608 -7.465 -0.137 1.00 98.25 216 VAL A O 1
ATOM 1659 N N . LEU A 1 217 ? 3.541 -8.357 -0.123 1.00 98.19 217 LEU A N 1
ATOM 1660 C CA . LEU A 1 217 ? 3.092 -7.678 -1.340 1.00 98.19 217 LEU A CA 1
ATOM 1661 C C . LEU A 1 217 ? 2.915 -6.178 -1.093 1.00 98.19 217 LEU A C 1
ATOM 1663 O O . LEU A 1 217 ? 2.662 -5.757 0.038 1.00 98.19 217 LEU A O 1
ATOM 1667 N N . ILE A 1 218 ? 3.012 -5.379 -2.151 1.00 98.38 218 ILE A N 1
ATOM 1668 C CA . ILE A 1 218 ? 2.921 -3.923 -2.043 1.00 98.38 218 ILE A CA 1
ATOM 1669 C C . ILE A 1 218 ? 1.776 -3.435 -2.920 1.00 98.38 218 ILE A C 1
ATOM 1671 O O . ILE A 1 218 ? 1.664 -3.828 -4.075 1.00 98.38 218 ILE A O 1
ATOM 1675 N N . VAL A 1 219 ? 0.905 -2.600 -2.363 1.00 97.88 219 VAL A N 1
ATOM 1676 C CA . VAL A 1 219 ? -0.111 -1.873 -3.118 1.00 97.88 219 VAL A CA 1
ATOM 1677 C C . VAL A 1 219 ? 0.205 -0.395 -3.051 1.00 97.88 219 VAL A C 1
ATOM 1679 O O . VAL A 1 219 ? 0.227 0.199 -1.977 1.00 97.88 219 VAL A O 1
ATOM 1682 N N . GLU A 1 220 ? 0.401 0.213 -4.204 1.00 96.19 220 GLU A N 1
ATOM 1683 C CA . GLU A 1 220 ? 0.761 1.620 -4.309 1.00 96.19 220 GLU A CA 1
ATOM 1684 C C . GLU A 1 220 ? -0.313 2.383 -5.076 1.00 96.19 220 GLU A C 1
ATOM 1686 O O . GLU A 1 220 ? -1.220 1.805 -5.684 1.00 96.19 220 GLU A O 1
ATOM 1691 N N . GLY A 1 221 ? -0.232 3.707 -5.033 1.00 93.50 221 GLY A N 1
ATOM 1692 C CA . GLY A 1 221 ? -1.142 4.598 -5.730 1.00 93.50 221 GLY A CA 1
ATOM 1693 C C . GLY A 1 221 ? -2.558 4.533 -5.169 1.00 93.50 221 GLY A C 1
ATOM 1694 O O . GLY A 1 221 ? -3.510 4.505 -5.944 1.00 93.50 221 GLY A O 1
ATOM 1695 N N . LEU A 1 222 ? -2.740 4.466 -3.847 1.00 94.25 222 LEU A N 1
ATOM 1696 C CA . LEU A 1 222 ? -4.074 4.590 -3.246 1.00 94.25 222 LEU A CA 1
ATOM 1697 C C . LEU A 1 222 ? -4.593 6.040 -3.283 1.00 94.25 222 LEU A C 1
ATOM 1699 O O . LEU A 1 222 ? -3.849 7.007 -3.147 1.00 94.25 222 LEU A O 1
ATOM 1703 N N . GLY A 1 223 ? -5.909 6.192 -3.413 1.00 90.25 223 GLY A N 1
ATOM 1704 C CA . GLY A 1 223 ? -6.652 7.455 -3.366 1.00 90.25 223 GLY A CA 1
ATOM 1705 C C . GLY A 1 223 ? -7.196 7.779 -1.972 1.00 90.25 223 GLY A C 1
ATOM 1706 O O . GLY A 1 223 ? -8.331 8.243 -1.850 1.00 90.25 223 GLY A O 1
ATOM 1707 N N . GLY A 1 224 ? -6.410 7.515 -0.921 1.00 80.56 224 GLY A N 1
ATOM 1708 C CA . GLY A 1 224 ? -6.830 7.572 0.488 1.00 80.56 224 GLY A CA 1
ATOM 1709 C C . GLY A 1 224 ? -7.562 8.845 0.915 1.00 80.56 224 GLY A C 1
ATOM 1710 O O . GLY A 1 224 ? -8.502 8.775 1.701 1.00 80.56 224 GLY A O 1
ATOM 1711 N N . GLY A 1 225 ? -7.208 9.996 0.334 1.00 78.19 225 GLY A N 1
ATOM 1712 C CA . GLY A 1 225 ? -7.857 11.286 0.607 1.00 78.19 225 GLY A CA 1
ATOM 1713 C C . GLY A 1 225 ? -9.362 11.336 0.301 1.00 78.19 225 GLY A C 1
ATOM 1714 O O . GLY A 1 225 ? -10.041 12.265 0.723 1.00 78.19 225 GLY A O 1
ATOM 1715 N N . THR A 1 226 ? -9.911 10.342 -0.402 1.00 75.62 226 THR A N 1
ATOM 1716 C CA . THR A 1 226 ? -11.353 10.246 -0.672 1.00 75.62 226 THR A CA 1
ATOM 1717 C C . THR A 1 226 ? -12.150 9.599 0.464 1.00 75.62 226 THR A C 1
ATOM 1719 O O . THR A 1 226 ? -13.368 9.747 0.494 1.00 75.62 226 THR A O 1
ATOM 1722 N N . LEU A 1 227 ? -11.502 8.898 1.399 1.00 86.12 227 LEU A N 1
ATOM 1723 C CA . LEU A 1 227 ? -12.175 8.097 2.425 1.00 86.12 227 LEU A CA 1
ATOM 1724 C C . LEU A 1 227 ? -13.071 8.953 3.332 1.00 86.12 227 LEU A C 1
ATOM 1726 O O . LEU A 1 227 ? -14.260 8.677 3.476 1.00 86.12 227 LEU A O 1
ATOM 1730 N N . GLU A 1 228 ? -12.530 10.037 3.888 1.00 82.06 228 GLU A N 1
ATOM 1731 C CA . GLU A 1 228 ? -13.293 10.938 4.755 1.00 82.06 228 GLU A CA 1
ATOM 1732 C C . GLU A 1 228 ? -14.432 11.635 3.996 1.00 82.06 228 GLU A C 1
ATOM 1734 O O . GLU A 1 228 ? -15.541 11.729 4.510 1.00 82.06 228 GLU A O 1
ATOM 1739 N N . ALA A 1 229 ? -14.220 12.027 2.737 1.00 80.25 229 ALA A N 1
ATOM 1740 C CA . ALA A 1 229 ? -15.285 12.598 1.911 1.00 80.25 229 ALA A CA 1
ATOM 1741 C C . ALA A 1 229 ? -16.409 11.588 1.597 1.00 80.25 229 ALA A C 1
ATOM 1743 O O . ALA A 1 229 ? -17.569 11.979 1.484 1.00 80.25 229 ALA A O 1
ATOM 1744 N N . GLN A 1 230 ? -16.083 10.296 1.462 1.00 80.81 230 GLN A N 1
ATOM 1745 C CA . GLN A 1 230 ? -17.054 9.239 1.163 1.00 80.81 230 GLN A CA 1
ATOM 1746 C C . GLN A 1 230 ? -17.871 8.820 2.391 1.00 80.81 230 GLN A C 1
ATOM 1748 O O . GLN A 1 230 ? -19.071 8.570 2.274 1.00 80.81 230 GLN A O 1
ATOM 1753 N N . VAL A 1 231 ? -17.235 8.700 3.563 1.00 86.19 231 VAL A N 1
ATOM 1754 C CA . VAL A 1 231 ? -17.865 8.073 4.742 1.00 86.19 231 VAL A CA 1
ATOM 1755 C C . VAL A 1 231 ? -17.797 8.908 6.026 1.00 86.19 231 VAL A C 1
ATOM 1757 O O . VAL A 1 231 ? -18.462 8.565 7.006 1.00 86.19 231 VAL A O 1
ATOM 1760 N N . GLY A 1 232 ? -17.056 10.016 6.045 1.00 88.31 232 GLY A N 1
ATOM 1761 C CA . GLY A 1 232 ? -16.958 10.955 7.170 1.00 88.31 232 GLY A CA 1
ATOM 1762 C C . GLY A 1 232 ? -16.052 10.517 8.324 1.00 88.31 232 GLY A C 1
ATOM 1763 O O . GLY A 1 232 ? -16.092 11.141 9.379 1.00 88.31 232 GLY A O 1
ATOM 1764 N N . PHE A 1 233 ? -15.299 9.423 8.177 1.00 90.00 233 PHE A N 1
ATOM 1765 C CA . PHE A 1 233 ? -14.297 8.963 9.146 1.00 90.00 233 PHE A CA 1
ATOM 1766 C C . PHE A 1 233 ? -13.329 7.969 8.489 1.00 90.00 233 PHE A C 1
ATOM 1768 O O . PHE A 1 233 ? -13.664 7.353 7.478 1.00 90.00 233 PHE A O 1
ATOM 1775 N N . ALA A 1 234 ? -12.157 7.760 9.088 1.00 91.06 234 ALA A N 1
ATOM 1776 C CA . ALA A 1 234 ? -11.261 6.664 8.728 1.00 91.06 234 ALA A CA 1
ATOM 1777 C C . ALA A 1 234 ? -11.371 5.543 9.777 1.00 91.06 234 ALA A C 1
ATOM 1779 O O . ALA A 1 234 ? -11.195 5.818 10.968 1.00 91.06 234 ALA A O 1
ATOM 1780 N N . PRO A 1 235 ? -11.679 4.290 9.393 1.00 93.94 235 PRO A N 1
ATOM 1781 C CA . PRO A 1 235 ? -11.686 3.185 10.338 1.00 93.94 235 PRO A CA 1
ATOM 1782 C C . PRO A 1 235 ? -10.251 2.887 10.790 1.00 93.94 235 PRO A C 1
ATOM 1784 O O . PRO A 1 235 ? -9.298 3.134 10.057 1.00 93.94 235 PRO A O 1
ATOM 1787 N N . HIS A 1 236 ? -10.087 2.318 11.982 1.00 94.69 236 HIS A N 1
ATOM 1788 C CA . HIS A 1 236 ? -8.786 1.813 12.441 1.00 94.69 236 HIS A CA 1
ATOM 1789 C C . HIS A 1 236 ? -8.497 0.383 11.960 1.00 94.69 236 HIS A C 1
ATOM 1791 O O . HIS A 1 236 ? -7.343 -0.047 11.929 1.00 94.69 236 HIS A O 1
ATOM 1797 N N . GLU A 1 237 ? -9.546 -0.355 11.607 1.00 96.00 237 GLU A N 1
ATOM 1798 C CA . GLU A 1 237 ? -9.511 -1.739 11.150 1.00 96.00 237 GLU A CA 1
ATOM 1799 C C . GLU A 1 237 ? -10.534 -1.915 10.022 1.00 96.00 237 GLU A C 1
ATOM 1801 O O . GLU A 1 237 ? -11.636 -1.366 10.084 1.00 96.00 237 GLU A O 1
ATOM 1806 N N . ALA A 1 238 ? -10.164 -2.659 8.983 1.00 97.12 238 ALA A N 1
ATOM 1807 C CA . ALA A 1 238 ? -11.017 -2.943 7.833 1.00 97.12 238 ALA A CA 1
ATOM 1808 C C . ALA A 1 238 ? -10.685 -4.325 7.253 1.00 97.12 238 ALA A C 1
ATOM 1810 O O . ALA A 1 238 ? -9.610 -4.864 7.509 1.00 97.12 238 ALA A O 1
ATOM 1811 N N . LEU A 1 239 ? -11.577 -4.885 6.435 1.00 97.06 239 LEU A N 1
ATOM 1812 C CA . LEU A 1 239 ? -11.163 -5.887 5.453 1.00 97.06 239 LEU A CA 1
ATOM 1813 C C . LEU A 1 239 ? -10.706 -5.154 4.203 1.00 97.06 239 LEU A C 1
ATOM 1815 O O . LEU A 1 239 ? -11.464 -4.369 3.631 1.00 97.06 239 LEU A O 1
ATOM 1819 N N . LEU A 1 240 ? -9.471 -5.406 3.796 1.00 97.44 240 LEU A N 1
ATOM 1820 C CA . LEU A 1 240 ? -8.931 -4.942 2.533 1.00 97.44 240 LEU A CA 1
ATOM 1821 C C . LEU A 1 240 ? -9.218 -5.996 1.467 1.00 97.44 240 LEU A C 1
ATOM 1823 O O . LEU A 1 240 ? -8.984 -7.181 1.684 1.00 97.44 240 LEU A O 1
ATOM 1827 N N . GLN A 1 241 ? -9.711 -5.560 0.315 1.00 95.81 241 GLN A N 1
ATOM 1828 C CA . GLN A 1 241 ? -9.813 -6.390 -0.879 1.00 95.81 241 GLN A CA 1
ATOM 1829 C C . GLN A 1 241 ? -9.053 -5.717 -2.012 1.00 95.81 241 GLN A C 1
ATOM 1831 O O . GLN A 1 241 ? -9.375 -4.587 -2.389 1.00 95.81 241 GLN A O 1
ATOM 1836 N N . ILE A 1 242 ? -8.094 -6.438 -2.583 1.00 95.38 242 ILE A N 1
ATOM 1837 C CA . ILE A 1 242 ? -7.420 -6.048 -3.817 1.00 95.38 242 ILE A CA 1
ATOM 1838 C C . ILE A 1 242 ? -8.044 -6.835 -4.964 1.00 95.38 242 ILE A C 1
ATOM 1840 O O . ILE A 1 242 ? -8.213 -8.049 -4.889 1.00 95.38 242 ILE A O 1
ATOM 1844 N N . VAL A 1 243 ? -8.438 -6.131 -6.020 1.00 91.88 243 VAL A N 1
ATOM 1845 C CA . VAL A 1 243 ? -9.012 -6.712 -7.234 1.00 91.88 243 VAL A CA 1
ATOM 1846 C C . VAL A 1 243 ? -8.075 -6.379 -8.393 1.00 91.88 243 VAL A C 1
ATOM 1848 O O . VAL A 1 243 ? -8.231 -5.327 -9.024 1.00 91.88 243 VAL A O 1
ATOM 1851 N N . PRO A 1 244 ? -7.073 -7.233 -8.653 1.00 90.12 244 PRO A N 1
ATOM 1852 C CA . PRO A 1 244 ? -6.104 -7.011 -9.711 1.00 90.12 244 PRO A CA 1
ATOM 1853 C C . PRO A 1 244 ? -6.673 -7.437 -11.073 1.00 90.12 244 PRO A C 1
ATOM 1855 O O . PRO A 1 244 ? -7.453 -8.387 -11.197 1.00 90.12 244 PRO A O 1
ATOM 1858 N N . ARG A 1 245 ? -6.285 -6.734 -12.138 1.00 85.69 245 ARG A N 1
ATOM 1859 C CA . ARG A 1 245 ? -6.745 -7.011 -13.507 1.00 85.69 245 ARG A CA 1
ATOM 1860 C C . ARG A 1 245 ? -6.090 -8.270 -14.086 1.00 85.69 245 ARG A C 1
ATOM 1862 O O . ARG A 1 245 ? -5.057 -8.161 -14.708 1.00 85.69 245 ARG A O 1
ATOM 1869 N N . ARG A 1 246 ? -6.713 -9.446 -14.018 1.00 81.81 246 ARG A N 1
ATOM 1870 C CA . ARG A 1 246 ? -6.113 -10.755 -14.400 1.00 81.81 246 ARG A CA 1
ATOM 1871 C C . ARG A 1 246 ? -5.587 -10.949 -15.844 1.00 81.81 246 ARG A C 1
ATOM 1873 O O . ARG A 1 246 ? -5.079 -12.023 -16.158 1.00 81.81 246 ARG A O 1
ATOM 1880 N N . VAL A 1 247 ? -5.722 -9.976 -16.742 1.00 74.50 247 VAL A N 1
ATOM 1881 C CA . VAL A 1 247 ? -5.245 -10.104 -18.132 1.00 74.50 247 VAL A CA 1
ATOM 1882 C C . VAL A 1 247 ? -3.716 -10.042 -18.153 1.00 74.50 247 VAL A C 1
ATOM 1884 O O . VAL A 1 247 ? -3.145 -9.202 -17.475 1.00 74.50 247 VAL A O 1
ATOM 1887 N N . ASN A 1 248 ? -3.063 -10.913 -18.931 1.00 77.56 248 ASN A N 1
ATOM 1888 C CA . ASN A 1 248 ? -1.600 -10.960 -19.087 1.00 77.56 248 ASN A CA 1
ATOM 1889 C C . ASN A 1 248 ? -0.798 -11.172 -17.782 1.00 77.56 248 ASN A C 1
ATOM 1891 O O . ASN A 1 248 ? 0.354 -10.764 -17.699 1.00 77.56 248 ASN A O 1
ATOM 1895 N N . ALA A 1 249 ? -1.365 -11.851 -16.778 1.00 84.12 249 ALA A N 1
ATOM 1896 C CA . ALA A 1 249 ? -0.702 -12.046 -15.481 1.00 84.12 249 ALA A CA 1
ATOM 1897 C C . ALA A 1 249 ? 0.609 -12.869 -15.543 1.00 84.12 249 ALA A C 1
ATOM 1899 O O . ALA A 1 249 ? 1.468 -12.734 -14.673 1.00 84.12 249 ALA A O 1
ATOM 1900 N N . ALA A 1 250 ? 0.778 -13.737 -16.545 1.00 86.56 250 ALA A N 1
ATOM 1901 C CA . ALA A 1 250 ? 1.979 -14.562 -16.678 1.00 86.56 250 ALA A CA 1
ATOM 1902 C C . ALA A 1 250 ? 3.201 -13.708 -17.056 1.00 86.56 250 ALA A C 1
ATOM 1904 O O . ALA A 1 250 ? 3.227 -13.047 -18.096 1.00 86.56 250 ALA A O 1
ATOM 1905 N N . GLY A 1 251 ? 4.230 -13.742 -16.213 1.00 85.81 251 GLY A N 1
ATOM 1906 C CA . GLY A 1 251 ? 5.434 -12.928 -16.331 1.00 85.81 251 GLY A CA 1
ATOM 1907 C C . GLY A 1 251 ? 5.212 -11.433 -16.088 1.00 85.81 251 GLY A C 1
ATOM 1908 O O . GLY A 1 251 ? 6.059 -10.646 -16.519 1.00 85.81 251 GLY A O 1
ATOM 1909 N N . ALA A 1 252 ? 4.088 -11.041 -15.478 1.00 87.06 252 ALA A N 1
ATOM 1910 C CA . ALA A 1 252 ? 3.837 -9.669 -15.050 1.00 87.06 252 ALA A CA 1
ATOM 1911 C C . ALA A 1 252 ? 4.366 -9.446 -13.630 1.00 87.06 252 ALA A C 1
ATOM 1913 O O . ALA A 1 252 ? 4.163 -10.261 -12.729 1.00 87.06 252 ALA A O 1
ATOM 1914 N N . GLU A 1 253 ? 5.047 -8.327 -13.446 1.00 91.06 253 GLU A N 1
ATOM 1915 C CA . GLU A 1 253 ? 5.690 -7.928 -12.199 1.00 91.06 253 GLU A CA 1
ATOM 1916 C C . GLU A 1 253 ? 4.847 -7.001 -11.321 1.00 91.06 253 GLU A C 1
ATOM 1918 O O . GLU A 1 253 ? 5.088 -6.886 -10.122 1.00 91.06 253 GLU A O 1
ATOM 1923 N N . ALA A 1 254 ? 3.840 -6.382 -11.921 1.00 92.31 254 ALA A N 1
ATOM 1924 C CA . ALA A 1 254 ? 2.857 -5.561 -11.250 1.00 92.31 254 ALA A CA 1
ATOM 1925 C C . ALA A 1 254 ? 1.552 -5.578 -12.041 1.00 92.31 254 ALA A C 1
ATOM 1927 O O . ALA A 1 254 ? 1.529 -5.953 -13.218 1.00 92.31 254 ALA A O 1
ATOM 1928 N N . MET A 1 255 ? 0.448 -5.171 -11.416 1.00 90.19 255 MET A N 1
ATOM 1929 C CA . MET A 1 255 ? -0.833 -5.119 -12.117 1.00 90.19 255 MET A CA 1
ATOM 1930 C C . MET A 1 255 ? -1.760 -4.030 -11.606 1.00 90.19 255 MET A C 1
ATOM 1932 O O . MET A 1 255 ? -1.942 -3.855 -10.399 1.00 90.19 255 MET A O 1
ATOM 1936 N N . HIS A 1 256 ? -2.413 -3.349 -12.550 1.00 89.69 256 HIS A N 1
ATOM 1937 C CA . HIS A 1 256 ? -3.509 -2.432 -12.262 1.00 89.69 256 HIS A CA 1
ATOM 1938 C C . HIS A 1 256 ? -4.535 -3.106 -11.357 1.00 89.69 256 HIS A C 1
ATOM 1940 O O . HIS A 1 256 ? -4.995 -4.217 -11.643 1.00 89.69 256 HIS A O 1
ATOM 1946 N N . SER A 1 257 ? -4.898 -2.425 -10.279 1.00 92.00 257 SER A N 1
ATOM 1947 C CA . SER A 1 257 ? -5.739 -2.989 -9.235 1.00 92.00 257 SER A CA 1
ATOM 1948 C C . SER A 1 257 ? -6.770 -1.982 -8.755 1.00 92.00 257 SER A C 1
ATOM 1950 O O . SER A 1 257 ? -6.545 -0.773 -8.772 1.00 92.00 257 SER A O 1
ATOM 1952 N N . ARG A 1 258 ? -7.916 -2.489 -8.304 1.00 92.81 258 ARG A N 1
ATOM 1953 C CA . ARG A 1 258 ? -8.840 -1.733 -7.454 1.00 92.81 258 ARG A CA 1
ATOM 1954 C C . ARG A 1 258 ? -8.639 -2.168 -6.010 1.00 92.81 258 ARG A C 1
ATOM 1956 O O . ARG A 1 258 ? -8.506 -3.361 -5.756 1.00 92.81 258 ARG A O 1
ATOM 1963 N N . ALA A 1 259 ? -8.642 -1.226 -5.081 1.00 95.25 259 ALA A N 1
ATOM 1964 C CA . ALA A 1 259 ? -8.534 -1.487 -3.655 1.00 95.25 259 ALA A CA 1
ATOM 1965 C C . ALA A 1 259 ? -9.808 -1.020 -2.947 1.00 95.25 259 ALA A C 1
ATOM 1967 O O . ALA A 1 259 ? -10.245 0.121 -3.111 1.00 95.25 259 ALA A O 1
ATOM 1968 N N . PHE A 1 260 ? -10.399 -1.903 -2.145 1.00 94.94 260 PHE A N 1
ATOM 1969 C CA . PHE A 1 260 ? -11.606 -1.616 -1.378 1.00 94.94 260 PHE A CA 1
ATOM 1970 C C . PHE A 1 260 ? -11.375 -1.858 0.108 1.00 94.94 260 PHE A C 1
ATOM 1972 O O . PHE A 1 260 ? -10.766 -2.857 0.487 1.00 94.94 260 PHE A O 1
ATOM 1979 N N . LEU A 1 261 ? -11.926 -0.980 0.944 1.00 96.69 261 LEU A N 1
ATOM 1980 C CA . LEU A 1 261 ? -12.046 -1.201 2.382 1.00 96.69 261 LEU A CA 1
ATOM 1981 C C . LEU A 1 261 ? -13.487 -1.547 2.736 1.00 96.69 261 LEU A C 1
ATOM 1983 O O . LEU A 1 261 ? -14.418 -0.870 2.296 1.00 96.69 261 LEU A O 1
ATOM 1987 N N . TYR A 1 262 ? -13.652 -2.560 3.578 1.00 96.00 262 TYR A N 1
ATOM 1988 C CA . TYR A 1 262 ? -14.926 -2.950 4.165 1.00 96.00 262 TYR A CA 1
ATOM 1989 C C . TYR A 1 262 ? -14.855 -2.792 5.680 1.00 96.00 262 TYR A C 1
ATOM 1991 O O . TYR A 1 262 ? -13.918 -3.286 6.301 1.00 96.00 262 TYR A O 1
ATOM 1999 N N . PHE A 1 263 ? -15.816 -2.101 6.286 1.00 95.69 263 PHE A N 1
ATOM 2000 C CA . PHE A 1 263 ? -15.818 -1.836 7.728 1.00 95.69 263 PHE A CA 1
ATOM 2001 C C . PHE A 1 263 ? -17.220 -1.494 8.235 1.00 95.69 263 PHE A C 1
ATOM 2003 O O . PHE A 1 263 ? -18.132 -1.197 7.465 1.00 95.69 263 PHE A O 1
ATOM 2010 N N . TYR A 1 264 ? -17.397 -1.523 9.552 1.00 94.12 264 TYR A N 1
ATOM 2011 C CA . TYR A 1 264 ? -18.617 -1.085 10.224 1.00 94.12 264 TYR A CA 1
ATOM 2012 C C . TYR A 1 264 ? -18.332 0.205 10.997 1.00 94.12 264 TYR A C 1
ATOM 2014 O O . TYR A 1 264 ? -17.293 0.319 11.639 1.00 94.12 264 TYR A O 1
ATOM 2022 N N . ARG A 1 265 ? -19.262 1.168 10.971 1.00 90.12 265 ARG A N 1
ATOM 2023 C CA . ARG A 1 265 ? -19.124 2.426 11.731 1.00 90.12 265 ARG A CA 1
ATOM 2024 C C . ARG A 1 265 ? -19.091 2.193 13.244 1.00 90.12 265 ARG A C 1
ATOM 2026 O O . ARG A 1 265 ? -18.254 2.761 13.931 1.00 90.12 265 ARG A O 1
ATOM 2033 N N . ASP A 1 266 ? -19.964 1.317 13.734 1.00 86.62 266 ASP A N 1
ATOM 2034 C CA . ASP A 1 266 ? -20.195 1.116 15.171 1.00 86.62 266 ASP A CA 1
ATOM 2035 C C . ASP A 1 266 ? -19.501 -0.148 15.719 1.00 86.62 266 ASP A C 1
ATOM 2037 O O . ASP A 1 266 ? -19.991 -0.774 16.657 1.00 86.62 266 ASP A O 1
ATOM 2041 N N . ASP A 1 267 ? -18.383 -0.569 15.117 1.00 85.56 267 ASP A N 1
ATOM 2042 C CA . ASP A 1 267 ? -17.626 -1.770 15.514 1.00 85.56 267 ASP A CA 1
ATOM 2043 C C . ASP A 1 267 ? -16.237 -1.400 16.042 1.00 85.56 267 ASP A C 1
ATOM 2045 O O . ASP A 1 267 ? -15.210 -1.783 15.488 1.00 85.56 267 ASP A O 1
ATOM 2049 N N . ALA A 1 268 ? -16.204 -0.623 17.126 1.00 80.00 268 ALA A N 1
ATOM 2050 C CA . ALA A 1 268 ? -14.962 -0.088 17.688 1.00 80.00 268 ALA A CA 1
ATOM 2051 C C . ALA A 1 268 ? -13.929 -1.171 18.068 1.00 80.00 268 ALA A C 1
ATOM 2053 O O . ALA A 1 268 ? -12.734 -0.891 18.099 1.00 80.00 268 ALA A O 1
ATOM 2054 N N . GLN A 1 269 ? -14.385 -2.396 18.358 1.00 80.31 269 GLN A N 1
ATOM 2055 C CA . GLN A 1 269 ? -13.531 -3.539 18.704 1.00 80.31 269 GLN A CA 1
ATOM 2056 C C . GLN A 1 269 ? -13.265 -4.489 17.522 1.00 80.31 269 GLN A C 1
ATOM 2058 O O . GLN A 1 269 ? -12.544 -5.469 17.690 1.00 80.31 269 GLN A O 1
ATOM 2063 N N . GLY A 1 270 ? -13.849 -4.235 16.346 1.00 87.50 270 GLY A N 1
ATOM 2064 C CA . GLY A 1 270 ? -13.687 -5.082 15.160 1.00 87.50 270 GLY A CA 1
ATOM 2065 C C . GLY A 1 270 ? -14.321 -6.474 15.277 1.00 87.50 270 GLY A C 1
ATOM 2066 O O . GLY A 1 270 ? -14.053 -7.347 14.453 1.00 87.50 270 GLY A O 1
ATOM 2067 N N . THR A 1 271 ? -15.154 -6.733 16.291 1.00 90.50 271 THR A N 1
ATOM 2068 C CA . THR A 1 271 ? -15.715 -8.066 16.563 1.00 90.50 271 THR A CA 1
ATOM 2069 C C . THR A 1 271 ? -16.537 -8.575 15.383 1.00 90.50 271 THR A C 1
ATOM 2071 O O . THR A 1 271 ? -16.412 -9.735 14.983 1.00 90.50 271 THR A O 1
ATOM 2074 N N . ARG A 1 272 ? -17.372 -7.715 14.790 1.00 91.81 272 ARG A N 1
ATOM 2075 C CA . ARG A 1 272 ? -18.220 -8.103 13.651 1.00 91.81 272 ARG A CA 1
ATOM 2076 C C . ARG A 1 272 ? -17.404 -8.232 12.379 1.00 91.81 272 ARG A C 1
ATOM 2078 O O . ARG A 1 272 ? -17.669 -9.120 11.572 1.00 91.81 272 ARG A O 1
ATOM 2085 N N . LEU A 1 273 ? -16.426 -7.355 12.203 1.00 94.19 273 LEU A N 1
ATOM 2086 C CA . LEU A 1 273 ? -15.522 -7.386 11.066 1.00 94.19 273 LEU A CA 1
ATOM 2087 C C . LEU A 1 273 ? -14.681 -8.669 11.036 1.00 94.19 273 LEU A C 1
ATOM 2089 O O . LEU A 1 273 ? -14.578 -9.316 9.997 1.00 94.19 273 LEU A O 1
ATOM 2093 N N . ARG A 1 274 ? -14.156 -9.089 12.189 1.00 94.19 274 ARG A N 1
ATOM 2094 C CA . ARG A 1 274 ? -13.412 -10.346 12.353 1.00 94.19 274 ARG A CA 1
ATOM 2095 C C . ARG A 1 274 ? -14.305 -11.571 12.193 1.00 94.19 274 ARG A C 1
ATOM 2097 O O . ARG A 1 274 ? -13.877 -12.547 11.584 1.00 94.19 274 ARG A O 1
ATOM 2104 N N . ALA A 1 275 ? -15.550 -11.516 12.670 1.00 93.25 275 ALA A N 1
ATOM 2105 C CA . ALA A 1 275 ? -16.527 -12.570 12.403 1.00 93.25 275 ALA A CA 1
ATOM 2106 C C . ALA A 1 275 ? -16.812 -12.705 10.898 1.00 93.25 275 ALA A C 1
ATOM 2108 O O . ALA A 1 275 ? -16.822 -13.816 10.380 1.00 93.25 275 ALA A O 1
ATOM 2109 N N . LEU A 1 276 ? -16.970 -11.586 10.179 1.00 92.31 276 LEU A N 1
ATOM 2110 C CA . LEU A 1 276 ? -17.104 -11.591 8.721 1.00 92.31 276 LEU A CA 1
ATOM 2111 C C . LEU A 1 276 ? -15.854 -12.171 8.046 1.00 92.31 276 LEU A C 1
ATOM 2113 O O . LEU A 1 276 ? -15.983 -13.038 7.192 1.00 92.31 276 LEU A O 1
ATOM 2117 N N . HIS A 1 277 ? -14.655 -11.753 8.457 1.00 93.00 277 HIS A N 1
ATOM 2118 C CA . HIS A 1 277 ? -13.397 -12.300 7.938 1.00 93.00 277 HIS A CA 1
ATOM 2119 C C . HIS A 1 277 ? -13.313 -13.823 8.090 1.00 93.00 277 HIS A C 1
ATOM 2121 O O . HIS A 1 277 ? -12.921 -14.511 7.158 1.00 93.00 277 HIS A O 1
ATOM 2127 N N . ALA A 1 278 ? -13.723 -14.354 9.246 1.00 91.56 278 ALA A N 1
ATOM 2128 C CA . ALA A 1 278 ? -13.716 -15.791 9.502 1.00 91.56 278 ALA A CA 1
ATOM 2129 C C . ALA A 1 278 ? -14.703 -16.570 8.614 1.00 91.56 278 ALA A C 1
ATOM 2131 O O . ALA A 1 278 ? -14.475 -17.751 8.355 1.00 91.56 278 ALA A O 1
ATOM 2132 N N . LEU A 1 279 ? -15.780 -15.925 8.153 1.00 88.94 279 LEU A N 1
ATOM 2133 C CA . LEU A 1 279 ? -16.747 -16.519 7.228 1.00 88.94 279 LEU A CA 1
ATOM 2134 C C . LEU A 1 279 ? -16.256 -16.492 5.780 1.00 88.94 279 LEU A C 1
ATOM 2136 O O . LEU A 1 279 ? -16.532 -17.425 5.043 1.00 88.94 279 LEU A O 1
ATOM 2140 N N . VAL A 1 280 ? -15.521 -15.455 5.374 1.00 83.50 280 VAL A N 1
ATOM 2141 C CA . VAL A 1 280 ? -15.039 -15.310 3.995 1.00 83.50 280 VAL A CA 1
ATOM 2142 C C . VAL A 1 280 ? -13.777 -16.156 3.801 1.00 83.50 280 VAL A C 1
ATOM 2144 O O . VAL A 1 280 ? -12.652 -15.664 3.880 1.00 83.50 280 VAL A O 1
ATOM 2147 N N . GLN A 1 281 ? -13.965 -17.457 3.576 1.00 67.38 281 GLN A N 1
ATOM 2148 C CA . GLN A 1 281 ? -12.866 -18.386 3.314 1.00 67.38 281 GLN A CA 1
ATOM 2149 C C . GLN A 1 281 ? -12.427 -18.324 1.839 1.00 67.38 281 GLN A C 1
ATOM 2151 O O . GLN A 1 281 ? -13.274 -18.184 0.953 1.00 67.38 281 GLN A O 1
ATOM 2156 N N . PRO A 1 282 ? -11.122 -18.489 1.529 1.00 64.56 282 PRO A N 1
ATOM 2157 C CA . PRO A 1 282 ? -10.611 -18.436 0.154 1.00 64.56 282 PRO A CA 1
ATOM 2158 C C . PRO A 1 282 ? -11.333 -19.376 -0.825 1.00 64.56 282 PRO A C 1
ATOM 2160 O O . PRO A 1 282 ? -11.517 -19.024 -1.987 1.00 64.56 282 PRO A O 1
ATOM 2163 N N . GLY A 1 283 ? -11.784 -20.545 -0.352 1.00 58.16 283 GLY A N 1
ATOM 2164 C CA . GLY A 1 283 ? -12.490 -21.537 -1.170 1.00 58.16 283 GLY A CA 1
ATOM 2165 C C . GLY A 1 283 ? -13.899 -21.130 -1.618 1.00 58.16 283 GLY A C 1
ATOM 2166 O O . GLY A 1 283 ? -14.435 -21.750 -2.525 1.00 58.16 283 GLY A O 1
ATOM 2167 N N . GLU A 1 284 ? -14.501 -20.098 -1.020 1.00 55.53 284 GLU A N 1
ATOM 2168 C CA . GLU A 1 284 ? -1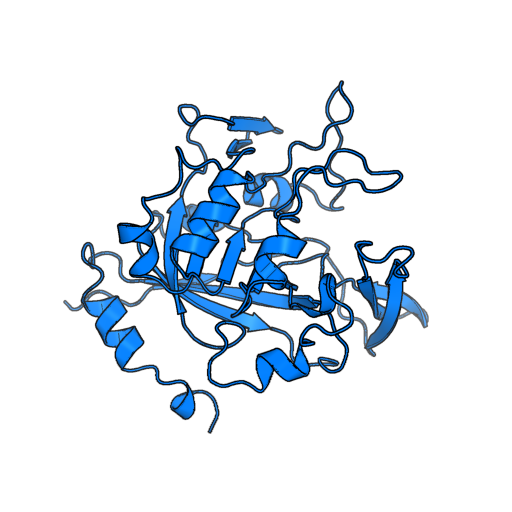5.848 -19.632 -1.389 1.00 55.53 284 GLU A CA 1
ATOM 2169 C C . GLU A 1 284 ? -15.830 -18.521 -2.452 1.00 55.53 284 GLU A C 1
ATOM 2171 O O . GLU A 1 284 ? -16.846 -18.255 -3.092 1.00 55.53 284 GLU A O 1
ATOM 2176 N N . LEU A 1 285 ? -14.683 -17.865 -2.659 1.00 52.84 285 LEU A N 1
ATOM 2177 C CA . LEU A 1 285 ? -14.531 -16.760 -3.618 1.00 52.84 285 LEU A CA 1
ATOM 2178 C C . LEU A 1 285 ? -14.130 -17.233 -5.021 1.00 52.84 285 LEU A C 1
ATOM 2180 O O . LEU A 1 285 ? -14.344 -16.517 -5.999 1.00 52.84 285 LEU A O 1
ATOM 2184 N N . TYR A 1 286 ? -13.569 -18.437 -5.106 1.00 49.75 286 TYR A N 1
ATOM 2185 C CA . TYR A 1 286 ? -13.027 -19.047 -6.314 1.00 49.75 286 TYR A CA 1
ATOM 2186 C C . TYR A 1 286 ? -13.586 -20.465 -6.439 1.00 49.75 286 TYR A C 1
ATOM 2188 O O . TYR A 1 286 ? -12.887 -21.431 -6.143 1.00 49.75 286 TYR A O 1
ATOM 2196 N N . GLY A 1 287 ? -14.877 -20.557 -6.779 1.00 42.62 287 GLY A N 1
ATOM 2197 C CA . GLY A 1 287 ? -15.565 -21.830 -7.029 1.00 42.62 287 GLY A CA 1
ATOM 2198 C C . GLY A 1 287 ? -14.881 -22.687 -8.086 1.00 42.62 287 GLY A C 1
ATOM 2199 O O . GLY A 1 287 ? -14.391 -22.111 -9.085 1.00 42.62 287 GLY A O 1
#

Secondary structure (DSSP, 8-state):
-PPPEEEEE-B-S-SS--PPPSSEEEEEEE---STT---EEEEEEEPTTS-EEEEEGGGSSEEE-GGGT-TTS--HHHHHT-TT-SSSSEEEEEEEE-TT-TTSTTEEEETTEEEESEE-TTTSPPHHHHTT-SEEEEE-STHHHHHH-TT--PPP-TTS-----EE-HHHHHHHHHTT-SEEEESSS-SS-EEEETTEEES--HHHHHHTSSS--EEEE-B-GGGHHHHHSS--SEEEEEEEE--TT-TT-SEEEEEEEEEEETT-TT-HHHHHHHHH--HHHH--

pLDDT: mean 84.31, std 15.38, range [34.66, 98.75]

Foldseek 3Di:
DPFDKDKDWFWQPCLEDDDDAPDWDWAWPDDQPDLQRFTWIWIWGQDPVRDTDTDTQLSIFKKFALVRGHVPTDFQVRQVVDLPALQAFWWKEFEQDQWPPPPDPQWDADPNTIFRLEAAPVRDDALVVLLVTQEYEYEGRCLVVSNVDHNNDQAADPQQASSWHAYDPRNLVSCVSSNHQEYEYLTSDNFRFDHVVVTDTPDCNCVSQNVDVVHYMYTYNTNSNCPCVVPVDDQRIWTKGKAFDPPPRVSHRMTNIIIMTIDGPPCNPCPVVVVVVVVRRSVVVPD

Radius of gyration: 18.34 Å; chains: 1; bounding box: 52×46×54 Å

Sequence (287 aa):
MAGTLIRCDISLPNYFSYEPAPAVDTRPMIPRREQRGLFMRGEFGTKPDGRMRPVGAHNTTHLDVPFHFLEQGADMAQVLNRADTPGDRFSLARVLWLAGRPELPGVYTRDGVTYCEAISTDVLPSVDVLAGYESLVVLTGFGAVMAKTPSGAFATDADGRYHLPYLTADAVRRVLQAGLRLVALDSNTVEAQSSVEPIRFTSDAHYQLLGHAPPVLIVEGLGGGTLEAQVGFAPHEALLQIVPRRVNAAGAEAMHSRAFLYFYRDDAQGTRLRALHALVQPGELYG